Protein AF-G0U5Y2-F1 (afdb_monomer)

Radius of gyration: 20.27 Å; Cα contacts (8 Å, |Δi|>4): 489; chains: 1; bounding box: 59×52×50 Å

Secondary structure (DSSP, 8-state):
-HHHHHHHHHHHHHHHHHHHHHHHHHHHHHHHTTSS--GGGT--SSSS-HHHHHHHHHTS-HHHHTSPEEEEEEHHHH-S-HHHHHHHHHHHHHHHGGG----EEEEEEEEEGGGS-TTS---S-TT-EEEEEEEESS-----SSSSB--TT-EEEEEEE-TT-S--EEEEEE--SS----EEEETTEEEE--SSS-SEEE-TTSSEEEEE-BTTTTB--TTS--TTS-S-S---TT-TT-EEEEEEEEEEEEEE-

Organism: Trypanosoma vivax (strain Y486) (NCBI:txid1055687)

Solvent-accessible surface area (backbone atoms only — not comparable to full-atom values): 14303 Å² total; per-residue (Å²): 112,74,65,58,57,50,51,52,54,49,50,52,50,53,51,49,53,50,55,49,51,52,51,47,51,55,49,51,54,30,37,69,69,66,75,39,80,62,79,67,78,80,71,62,95,53,95,61,46,74,52,42,48,49,62,55,44,71,71,41,61,75,80,55,60,78,27,57,76,43,81,75,42,33,35,87,84,68,47,58,42,39,63,59,50,46,53,46,43,44,48,54,53,60,74,40,59,88,72,77,61,79,55,26,30,35,41,39,31,35,50,48,72,85,76,65,72,99,78,72,82,82,74,92,50,100,61,47,43,44,34,34,37,35,42,32,53,39,56,70,55,74,60,93,60,73,49,42,65,48,71,77,25,32,38,36,33,38,38,29,48,60,86,44,78,69,49,47,75,50,78,27,51,47,64,74,80,50,76,40,42,34,30,38,52,97,52,35,42,34,35,28,22,82,81,32,26,38,37,33,35,50,51,55,57,43,48,36,36,12,5,45,10,49,15,29,69,34,58,34,48,88,54,89,64,93,86,55,68,99,75,74,82,78,64,90,85,72,83,78,67,67,46,72,44,39,42,75,39,44,37,36,30,36,48,85

Nearest PDB structures (foldseek):
  4acj-assembly1_A  TM=9.035E-01  e=4.900E-14  Danio rerio
  7obp-assembly5_E  TM=8.724E-01  e=1.972E-14  Homo sapiens
  7obp-assembly1_A  TM=8.760E-01  e=4.131E-14  Homo sapiens
  6r82-assembly1_A  TM=8.213E-01  e=3.497E-12  Drosophila melanogaster
  6r82-assembly2_B  TM=8.490E-01  e=1.821E-11  Drosophila melanogaster

Structure (mmCIF, N/CA/C/O backbone):
data_AF-G0U5Y2-F1
#
_entry.id   AF-G0U5Y2-F1
#
loop_
_atom_site.group_PDB
_atom_site.id
_atom_site.type_symbol
_atom_site.label_atom_id
_atom_site.label_alt_id
_atom_site.label_comp_id
_atom_site.label_asym_id
_atom_site.label_entity_id
_atom_site.label_seq_id
_atom_site.pdbx_PDB_ins_code
_atom_site.Cartn_x
_atom_site.Cartn_y
_atom_site.Cartn_z
_atom_site.occupancy
_atom_site.B_iso_or_equiv
_atom_site.auth_seq_id
_atom_site.auth_comp_id
_atom_site.auth_asym_id
_atom_site.auth_atom_id
_atom_site.pdbx_PDB_model_num
ATOM 1 N N . ASP A 1 1 ? -37.386 21.995 -24.011 1.00 60.47 1 ASP A N 1
ATOM 2 C CA . ASP A 1 1 ? -36.031 22.578 -23.915 1.00 60.47 1 ASP A CA 1
ATOM 3 C C . ASP A 1 1 ? -35.018 21.850 -23.041 1.00 60.47 1 ASP A C 1
ATOM 5 O O . ASP A 1 1 ? -33.845 21.889 -23.380 1.00 60.47 1 ASP A O 1
ATOM 9 N N . LEU A 1 2 ? -35.406 21.094 -22.003 1.00 58.50 2 LEU A N 1
ATOM 10 C CA . LEU A 1 2 ? -34.444 20.274 -21.236 1.00 58.50 2 LEU A CA 1
ATOM 11 C C . LEU A 1 2 ? -33.733 19.172 -22.051 1.00 58.50 2 LEU A C 1
ATOM 13 O O . LEU A 1 2 ? -32.624 18.774 -21.704 1.00 58.50 2 LEU A O 1
ATOM 17 N N . SER A 1 3 ? -34.349 18.667 -23.124 1.00 65.44 3 SER A N 1
ATOM 18 C CA . SER A 1 3 ? -33.760 17.637 -23.994 1.00 65.44 3 SER A CA 1
ATOM 19 C C . SER A 1 3 ? -32.619 18.171 -24.864 1.00 65.44 3 SER A C 1
ATOM 21 O O . SER A 1 3 ? -31.613 17.485 -25.021 1.00 65.44 3 SER A O 1
ATOM 23 N N . ALA A 1 4 ? -32.752 19.395 -25.382 1.00 69.12 4 ALA A N 1
ATOM 24 C CA . ALA A 1 4 ? -31.738 20.043 -26.212 1.00 69.12 4 ALA A CA 1
ATOM 25 C C . ALA A 1 4 ? -30.479 20.376 -25.396 1.00 69.12 4 ALA A C 1
ATOM 27 O O . ALA A 1 4 ? -29.375 20.036 -25.808 1.00 69.12 4 ALA A O 1
ATOM 28 N N . PHE A 1 5 ? -30.658 20.910 -24.182 1.00 70.44 5 PHE A N 1
ATOM 29 C CA . PHE A 1 5 ? -29.551 21.176 -23.257 1.00 70.44 5 PHE A CA 1
ATOM 30 C C . PHE A 1 5 ? -28.799 19.893 -22.855 1.00 70.44 5 PHE A C 1
ATOM 32 O O . PHE A 1 5 ? -27.572 19.872 -22.799 1.00 70.44 5 PHE A O 1
ATOM 39 N N . ARG A 1 6 ? -29.520 18.781 -22.633 1.00 71.38 6 ARG A N 1
ATOM 40 C CA . ARG A 1 6 ? -28.904 17.469 -22.359 1.00 71.38 6 ARG A CA 1
ATOM 41 C C . ARG A 1 6 ? -28.088 16.941 -23.539 1.00 71.38 6 ARG A C 1
ATOM 43 O O . 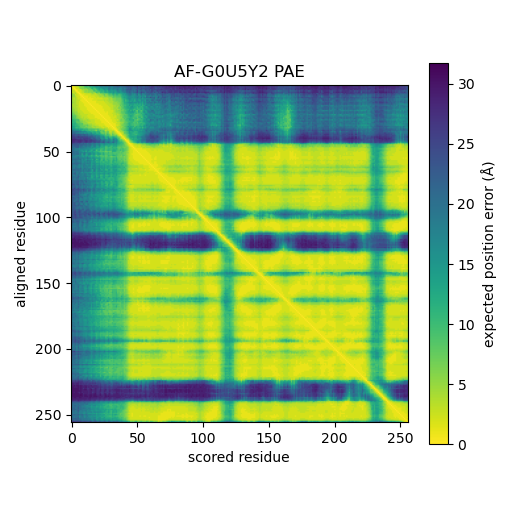ARG A 1 6 ? -27.035 16.356 -23.310 1.00 71.38 6 ARG A O 1
ATOM 50 N N . ALA A 1 7 ? -28.569 17.128 -24.767 1.00 78.94 7 ALA A N 1
ATOM 51 C CA . ALA A 1 7 ? -27.872 16.691 -25.975 1.00 78.94 7 ALA A CA 1
ATOM 52 C C . ALA A 1 7 ? -26.584 17.497 -26.216 1.00 78.94 7 ALA A C 1
ATOM 54 O O . ALA A 1 7 ? -25.552 16.921 -26.552 1.00 78.94 7 ALA A O 1
ATOM 55 N N . GLU A 1 8 ? -26.621 18.807 -25.975 1.00 87.25 8 GLU A N 1
ATOM 56 C CA . GLU A 1 8 ? -25.458 19.687 -26.105 1.00 87.25 8 GLU A CA 1
ATOM 57 C C . GLU A 1 8 ? -24.392 19.402 -25.033 1.00 87.25 8 GLU A C 1
ATOM 59 O O . GLU A 1 8 ? -23.205 19.286 -25.346 1.00 87.25 8 GLU A O 1
ATOM 64 N N . ALA A 1 9 ? -24.809 19.184 -23.780 1.00 83.44 9 ALA A N 1
ATOM 65 C CA . ALA A 1 9 ? -23.914 18.766 -22.700 1.00 83.44 9 ALA A CA 1
ATOM 66 C C . ALA A 1 9 ? -23.254 17.398 -22.979 1.00 83.44 9 ALA A C 1
ATOM 68 O O . ALA A 1 9 ? -22.064 17.212 -22.727 1.00 83.44 9 ALA A O 1
ATOM 69 N N . LEU A 1 10 ? -24.002 16.441 -23.539 1.00 83.94 10 LEU A N 1
ATOM 70 C CA . LEU A 1 10 ? -23.459 15.143 -23.959 1.00 83.94 10 LEU A CA 1
ATOM 71 C C . LEU A 1 10 ? -22.425 15.290 -25.078 1.00 83.94 10 LEU A C 1
ATOM 73 O O . LEU A 1 10 ? -21.337 14.730 -24.972 1.00 83.94 10 LEU A O 1
ATOM 77 N N . TYR A 1 11 ? -22.741 16.067 -26.114 1.0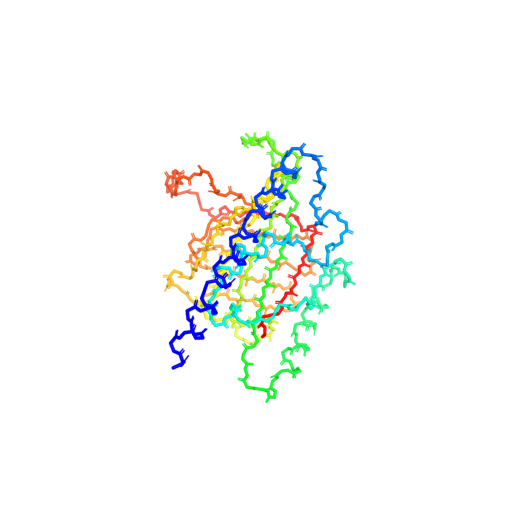0 90.38 11 TYR A N 1
ATOM 78 C CA . TYR A 1 11 ? -21.843 16.289 -27.246 1.00 90.38 11 TYR A CA 1
ATOM 79 C C . TYR A 1 11 ? -20.541 16.980 -26.824 1.00 90.38 11 TYR A C 1
ATOM 81 O O . TYR A 1 11 ? -19.450 16.546 -27.187 1.00 90.38 11 TYR A O 1
ATOM 89 N N . THR A 1 12 ? -20.645 18.032 -26.011 1.00 88.38 12 THR A N 1
ATOM 90 C CA . THR A 1 12 ? -19.476 18.745 -25.477 1.00 88.38 12 THR A CA 1
ATOM 91 C C . THR A 1 12 ? -18.612 17.845 -24.597 1.00 88.38 12 THR A C 1
ATOM 93 O O . THR A 1 12 ? -17.392 17.856 -24.742 1.00 88.38 12 THR A O 1
ATOM 96 N N . THR A 1 13 ? -19.228 17.008 -23.756 1.00 90.00 13 THR A N 1
ATOM 97 C CA . THR A 1 13 ? -18.502 16.022 -22.939 1.00 90.00 13 THR A CA 1
ATOM 98 C C . THR A 1 13 ? -17.784 14.995 -23.813 1.00 90.00 13 THR A C 1
ATOM 100 O O . THR A 1 13 ? -16.601 14.746 -23.609 1.00 90.00 13 THR A O 1
ATOM 103 N N . GLN A 1 14 ? -18.461 14.429 -24.817 1.00 90.81 14 GLN A N 1
ATOM 104 C CA . GLN A 1 14 ? -17.857 13.466 -25.745 1.00 90.81 14 GLN A CA 1
ATOM 105 C C . GLN A 1 14 ? -16.677 14.072 -26.508 1.00 90.81 14 GLN A C 1
ATOM 107 O O . GLN A 1 14 ? -15.622 13.448 -26.600 1.00 90.81 14 GLN A O 1
ATOM 112 N N . LYS A 1 15 ? -16.832 15.306 -26.998 1.00 93.44 15 LYS A N 1
ATOM 113 C CA . LYS A 1 15 ? -15.768 16.025 -27.697 1.00 93.44 15 LYS A CA 1
ATOM 114 C C . LYS A 1 15 ? -14.562 16.273 -26.790 1.00 93.44 15 LYS A C 1
ATOM 116 O O . LYS A 1 15 ? -13.435 16.034 -27.208 1.00 93.44 15 LYS A O 1
ATOM 121 N N . LEU A 1 16 ? -14.795 16.692 -25.545 1.00 89.94 16 LEU A N 1
ATOM 122 C CA . LEU A 1 16 ? -13.726 16.890 -24.568 1.00 89.94 16 LEU A CA 1
ATOM 123 C C . LEU A 1 16 ? -12.993 15.575 -24.265 1.00 89.94 16 LEU A C 1
ATOM 125 O O . LEU A 1 16 ? -11.768 15.552 -24.258 1.00 89.94 16 LEU A O 1
ATOM 129 N N . VAL A 1 17 ? -13.725 14.476 -24.056 1.00 87.62 17 VAL A N 1
ATOM 130 C CA . VAL A 1 17 ? -13.134 13.145 -23.836 1.00 87.62 17 VAL A CA 1
ATOM 131 C C . VAL A 1 17 ? -12.269 12.729 -25.025 1.00 87.62 17 VAL A C 1
ATOM 133 O O . VAL A 1 17 ? -11.163 12.231 -24.826 1.00 87.62 17 VAL A O 1
ATOM 136 N N . GLN A 1 18 ? -12.731 12.973 -26.253 1.00 90.19 18 GLN A N 1
ATOM 137 C CA . GLN A 1 18 ? -11.964 12.662 -27.454 1.00 90.19 18 GLN A CA 1
ATOM 138 C C . GLN A 1 18 ? -10.683 13.504 -27.553 1.00 90.19 18 GLN A C 1
ATOM 140 O O . GLN A 1 18 ? -9.607 12.943 -27.740 1.00 90.19 18 GLN A O 1
ATOM 145 N N . GLU A 1 19 ? -10.775 14.824 -27.366 1.00 92.31 19 GLU A N 1
ATOM 146 C CA . GLU A 1 19 ? -9.610 15.720 -27.390 1.00 92.31 19 GLU A CA 1
ATOM 147 C C . GLU A 1 19 ? -8.586 15.364 -26.301 1.00 92.31 19 GLU A C 1
ATOM 149 O O . GLU A 1 19 ? -7.378 15.413 -26.536 1.00 92.31 19 GLU A O 1
ATOM 154 N N . LEU A 1 20 ? -9.054 14.992 -25.107 1.00 81.81 20 LEU A N 1
ATOM 155 C CA . LEU A 1 20 ? -8.185 14.540 -24.022 1.00 81.81 20 LEU A CA 1
ATOM 156 C C . LEU A 1 20 ? -7.518 13.204 -24.356 1.00 81.81 20 LEU A C 1
ATOM 158 O O . LEU A 1 20 ? -6.320 13.072 -24.128 1.00 81.81 20 LEU A O 1
ATOM 162 N N . SER A 1 21 ? -8.250 12.258 -24.949 1.00 81.88 21 SER A N 1
ATOM 163 C CA . SER A 1 21 ? -7.696 10.964 -25.362 1.00 81.88 21 SER A CA 1
ATOM 164 C C . SER A 1 21 ? -6.658 11.106 -26.483 1.00 81.88 21 SER A C 1
ATOM 166 O O . SER A 1 21 ? -5.631 10.434 -26.460 1.00 81.88 21 SER A O 1
ATOM 168 N N . GLU A 1 22 ? -6.875 12.007 -27.445 1.00 88.56 22 GLU A N 1
ATOM 169 C CA . GLU A 1 22 ? -5.890 12.312 -28.494 1.00 88.56 22 GLU A CA 1
ATOM 170 C C . GLU A 1 22 ? -4.630 12.969 -27.917 1.00 88.56 22 GLU A C 1
ATOM 172 O O . GLU A 1 22 ? -3.514 12.622 -28.306 1.00 88.56 22 GLU A O 1
ATOM 177 N N . ARG A 1 23 ? -4.787 13.886 -26.953 1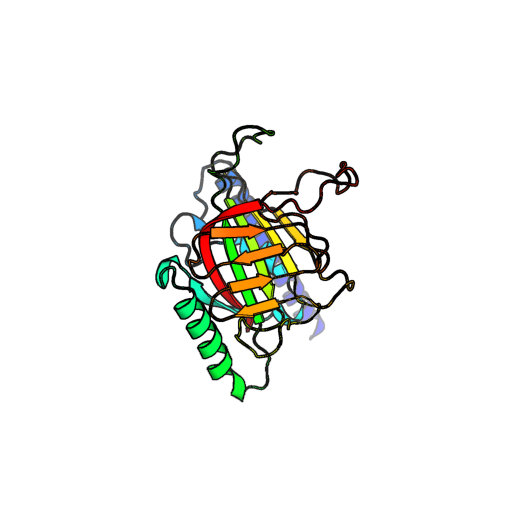.00 80.56 23 ARG A N 1
ATOM 178 C CA . ARG A 1 23 ? -3.649 14.477 -26.236 1.00 80.56 23 ARG A CA 1
ATOM 179 C C . ARG A 1 23 ? -2.879 13.445 -25.423 1.00 80.56 23 ARG A C 1
ATOM 181 O O . ARG A 1 23 ? -1.655 13.515 -25.420 1.00 80.56 23 ARG A O 1
ATOM 188 N N . GLU A 1 24 ? -3.576 12.522 -24.762 1.00 76.44 24 GLU A N 1
ATOM 189 C CA . GLU A 1 24 ? -2.965 11.419 -24.014 1.00 76.44 24 GLU A CA 1
ATOM 190 C C . GLU A 1 24 ? -2.115 10.561 -24.955 1.00 76.44 24 GLU A C 1
ATOM 192 O O . GLU A 1 24 ? -0.915 10.454 -24.733 1.00 76.44 24 GLU A O 1
ATOM 197 N N . LYS A 1 25 ? -2.667 10.102 -26.086 1.00 80.81 25 LYS A N 1
ATOM 198 C CA . LYS A 1 25 ? -1.920 9.314 -27.086 1.00 80.81 25 LYS A CA 1
ATOM 199 C C . LYS A 1 25 ? -0.703 10.039 -27.654 1.00 80.81 25 LYS A C 1
ATOM 201 O O . LYS A 1 25 ? 0.382 9.472 -27.708 1.00 80.81 25 LYS A O 1
ATOM 206 N N . ASN A 1 26 ? -0.860 11.300 -28.062 1.00 81.44 26 ASN A N 1
ATOM 207 C CA . ASN A 1 26 ? 0.260 12.078 -28.602 1.00 81.44 26 ASN A CA 1
ATOM 208 C C . ASN A 1 26 ? 1.361 12.285 -27.555 1.00 81.44 26 ASN A C 1
ATOM 210 O O . ASN A 1 26 ? 2.546 12.310 -27.885 1.00 81.44 26 ASN A O 1
ATOM 214 N N . TRP A 1 27 ? 0.970 12.463 -26.293 1.00 74.50 27 TRP A N 1
ATOM 215 C CA . TRP A 1 27 ? 1.908 12.569 -25.187 1.00 74.50 27 TRP A CA 1
ATOM 216 C C . TRP A 1 27 ? 2.623 11.232 -24.937 1.00 74.50 27 TRP A C 1
ATOM 218 O O . TRP A 1 27 ? 3.848 11.224 -24.824 1.00 74.50 27 TRP A O 1
ATOM 228 N N . GLU A 1 28 ? 1.898 10.110 -24.943 1.00 71.81 28 GLU A N 1
ATOM 229 C CA . GLU A 1 28 ? 2.461 8.759 -24.816 1.00 71.81 28 GLU A CA 1
ATOM 230 C C . GLU A 1 28 ? 3.487 8.473 -25.924 1.00 71.81 28 GLU A C 1
ATOM 232 O O . GLU A 1 28 ? 4.617 8.074 -25.636 1.00 71.81 28 GLU A O 1
ATOM 237 N N . GLU A 1 29 ? 3.142 8.758 -27.184 1.00 78.38 29 GLU A N 1
ATOM 238 C CA . GLU A 1 29 ? 4.050 8.600 -28.326 1.00 78.38 29 GLU A CA 1
ATOM 239 C C . GLU A 1 29 ? 5.297 9.484 -28.201 1.00 78.38 29 GLU A C 1
ATOM 241 O O . GLU A 1 29 ? 6.406 9.040 -28.506 1.00 78.38 29 GLU A O 1
ATOM 246 N N . ALA A 1 30 ? 5.151 10.730 -27.743 1.00 75.25 30 ALA A N 1
ATOM 247 C CA . ALA A 1 30 ? 6.287 11.625 -27.541 1.00 75.25 30 ALA A CA 1
ATOM 248 C C . ALA A 1 30 ? 7.236 11.117 -26.442 1.00 75.25 30 ALA A C 1
ATOM 250 O O . ALA A 1 30 ? 8.453 11.248 -26.586 1.00 75.25 30 ALA A O 1
ATOM 251 N N . VAL A 1 31 ? 6.703 10.513 -25.376 1.00 68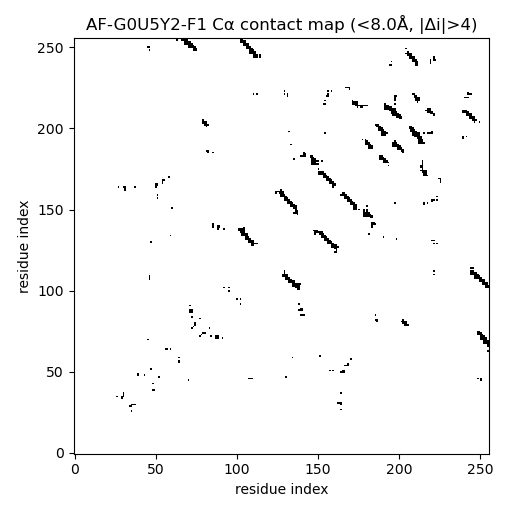.56 31 VAL A N 1
ATOM 252 C CA . VAL A 1 31 ? 7.517 9.923 -24.305 1.00 68.56 31 VAL A CA 1
ATOM 253 C C . VAL A 1 31 ? 8.216 8.646 -24.766 1.00 68.56 31 VAL A C 1
ATOM 255 O O . VAL A 1 31 ? 9.422 8.517 -24.565 1.00 68.56 31 VAL A O 1
ATOM 258 N N . ILE A 1 32 ? 7.504 7.739 -25.444 1.00 69.31 32 ILE A N 1
ATOM 259 C CA . ILE A 1 32 ? 8.080 6.498 -25.995 1.00 69.31 32 ILE A CA 1
ATOM 260 C C . ILE A 1 32 ? 9.215 6.808 -26.980 1.00 69.31 32 ILE A C 1
ATOM 262 O O . ILE A 1 32 ? 10.257 6.157 -26.960 1.00 69.31 32 ILE A O 1
ATOM 266 N N . ASN A 1 33 ? 9.047 7.837 -27.812 1.00 75.62 33 ASN A N 1
ATOM 267 C CA . ASN A 1 33 ? 10.065 8.262 -28.773 1.00 75.62 33 ASN A CA 1
ATOM 268 C C . ASN A 1 33 ? 11.199 9.099 -28.146 1.00 75.62 33 ASN A C 1
ATOM 270 O O . ASN A 1 33 ? 12.067 9.587 -28.870 1.00 75.62 33 ASN A O 1
ATOM 274 N N . GLY A 1 34 ? 11.193 9.309 -26.823 1.00 68.06 34 GLY A N 1
ATOM 275 C CA . GLY A 1 34 ? 12.202 10.101 -26.111 1.00 68.06 34 GLY A CA 1
ATOM 276 C C . GLY A 1 34 ? 12.188 11.598 -26.447 1.00 68.06 34 GLY A C 1
ATOM 277 O O . GLY A 1 34 ? 13.137 12.309 -26.121 1.00 68.06 34 GLY A O 1
ATOM 278 N N . LEU A 1 35 ? 11.129 12.088 -27.101 1.00 72.31 35 LEU A N 1
ATOM 279 C CA . LEU A 1 35 ? 10.943 13.495 -27.476 1.00 72.31 35 LEU A CA 1
ATOM 280 C C . LEU A 1 35 ? 10.442 14.348 -26.302 1.00 72.31 35 LEU A C 1
ATOM 282 O O . LEU A 1 35 ? 10.564 15.573 -26.332 1.00 72.31 35 LEU A O 1
ATOM 286 N N . LEU A 1 36 ? 9.885 13.707 -25.273 1.00 64.50 36 LEU A N 1
ATOM 287 C CA . LEU A 1 36 ? 9.428 14.342 -24.045 1.00 64.50 36 LEU A CA 1
ATOM 288 C C . LEU A 1 36 ? 9.819 13.471 -22.845 1.00 64.50 36 LEU A C 1
ATOM 290 O O . LEU A 1 36 ? 9.588 12.265 -22.851 1.00 64.50 36 LEU A O 1
ATOM 294 N N . MET A 1 37 ? 10.393 14.067 -21.800 1.00 59.47 37 MET A N 1
ATOM 295 C CA . MET A 1 37 ? 10.549 13.361 -20.526 1.00 59.47 37 MET A CA 1
ATOM 296 C C . MET A 1 37 ? 9.178 13.236 -19.851 1.00 59.47 37 MET A C 1
ATOM 298 O O . MET A 1 37 ? 8.428 14.219 -19.841 1.00 59.47 37 MET A O 1
ATOM 302 N N . PRO A 1 38 ? 8.825 12.071 -19.275 1.00 57.06 38 PRO A N 1
ATOM 303 C CA . PRO A 1 38 ? 7.612 11.976 -18.483 1.00 57.06 38 PRO A CA 1
ATOM 304 C C . PRO A 1 38 ? 7.679 13.010 -17.342 1.00 57.06 38 PRO A C 1
ATOM 306 O O . PRO A 1 38 ? 8.730 13.134 -16.707 1.00 57.06 38 PRO A O 1
ATOM 309 N N . PRO A 1 39 ? 6.593 13.756 -17.053 1.00 50.53 39 PRO A N 1
ATOM 310 C CA . PRO A 1 39 ? 6.584 14.816 -16.041 1.00 50.53 39 PRO A CA 1
ATOM 311 C C . PRO A 1 39 ? 6.945 14.285 -14.643 1.00 50.53 39 PRO A C 1
ATOM 313 O O . PRO A 1 39 ? 7.417 15.025 -13.783 1.00 50.53 39 PRO A O 1
ATOM 316 N N . ASP A 1 40 ? 6.815 12.976 -14.450 1.00 51.59 40 ASP A N 1
ATOM 317 C CA . ASP A 1 40 ? 7.134 12.248 -13.227 1.00 51.59 40 ASP A CA 1
ATOM 318 C C . ASP A 1 40 ? 8.652 12.141 -12.959 1.00 51.59 40 ASP A C 1
ATOM 320 O O . ASP A 1 40 ? 9.056 11.680 -11.887 1.00 51.59 40 ASP A O 1
ATOM 324 N N . CYS A 1 41 ? 9.501 12.571 -13.904 1.00 46.03 41 CYS A N 1
ATOM 325 C CA . CYS A 1 41 ? 10.957 12.537 -13.760 1.00 46.03 41 CYS A CA 1
ATOM 326 C C . CYS A 1 41 ? 11.509 13.632 -12.824 1.00 46.03 41 CYS A C 1
ATOM 328 O O . CYS A 1 41 ? 12.601 13.451 -12.288 1.00 46.03 41 CYS A O 1
ATOM 330 N N . GLU A 1 42 ? 10.786 14.735 -12.575 1.00 43.97 42 GLU A N 1
ATOM 331 C CA . GLU A 1 42 ? 11.365 15.895 -11.862 1.00 43.97 42 GLU A CA 1
ATOM 332 C C . GLU A 1 42 ? 10.638 16.356 -10.587 1.00 43.97 42 GLU A C 1
ATOM 334 O O . GLU A 1 42 ? 11.155 17.217 -9.879 1.00 43.97 42 GLU A O 1
ATOM 339 N N . SER A 1 43 ? 9.474 15.812 -10.212 1.00 51.81 43 SER A N 1
ATOM 340 C CA . SER A 1 43 ? 8.791 16.285 -8.987 1.00 51.81 43 SER A CA 1
ATOM 341 C C . SER A 1 43 ? 7.779 15.292 -8.407 1.00 51.81 43 SER A C 1
ATOM 343 O O . SER A 1 43 ? 6.579 15.547 -8.353 1.00 51.81 43 SER A O 1
ATOM 345 N N . SER A 1 44 ? 8.239 14.132 -7.936 1.00 58.84 44 SER A N 1
ATOM 346 C CA . SER A 1 44 ? 7.340 13.105 -7.398 1.00 58.84 44 SER A CA 1
ATOM 347 C C . SER A 1 44 ? 7.306 13.110 -5.866 1.00 58.84 44 SER A C 1
ATOM 349 O O . SER A 1 44 ? 8.185 12.600 -5.175 1.00 58.84 44 SER A O 1
ATOM 351 N N . VAL A 1 45 ? 6.240 13.701 -5.319 1.00 74.12 45 VAL A N 1
ATOM 352 C CA . VAL A 1 45 ? 5.895 13.615 -3.888 1.00 74.12 45 VAL A CA 1
ATOM 353 C C . VAL A 1 45 ? 5.637 12.159 -3.459 1.00 74.12 45 VAL A C 1
ATOM 355 O O . VAL A 1 45 ? 5.759 11.864 -2.277 1.00 74.12 45 VAL A O 1
ATOM 358 N N . SER A 1 46 ? 5.305 11.261 -4.398 1.00 85.88 46 SER A N 1
ATOM 359 C CA . SER A 1 46 ? 5.019 9.841 -4.154 1.00 85.88 46 SER A CA 1
ATOM 360 C C . SER A 1 46 ? 5.905 8.910 -4.993 1.00 85.88 46 SER A C 1
ATOM 362 O O . SER A 1 46 ? 6.389 9.305 -6.052 1.00 85.88 46 SER A O 1
ATOM 364 N N . ILE A 1 47 ? 6.101 7.665 -4.545 1.00 90.00 47 ILE A N 1
ATOM 365 C CA . ILE A 1 47 ? 6.894 6.648 -5.263 1.00 90.00 47 ILE A CA 1
ATOM 366 C C . ILE A 1 47 ? 6.216 6.106 -6.526 1.00 90.00 47 ILE A C 1
ATOM 368 O O . ILE A 1 47 ? 6.906 5.615 -7.419 1.00 90.00 47 ILE A O 1
ATOM 372 N N . ILE A 1 48 ? 4.885 6.174 -6.611 1.00 89.50 48 ILE A N 1
ATOM 373 C CA . ILE A 1 48 ? 4.138 5.732 -7.794 1.00 89.50 48 ILE A CA 1
ATOM 374 C C . ILE A 1 48 ? 3.993 6.879 -8.799 1.00 89.50 48 ILE A C 1
ATOM 376 O O . ILE A 1 48 ? 3.729 8.022 -8.424 1.00 89.50 48 ILE A O 1
ATOM 380 N N . SER A 1 49 ? 4.143 6.557 -10.085 1.00 86.62 49 SER A N 1
ATOM 381 C CA . SER A 1 49 ? 3.880 7.476 -11.198 1.00 86.62 49 SER A CA 1
ATOM 382 C C . SER A 1 49 ? 2.397 7.850 -11.273 1.00 86.62 49 SER A C 1
ATOM 384 O O . SER A 1 49 ? 1.543 7.184 -10.674 1.00 86.62 49 SER A O 1
ATOM 386 N N . PHE A 1 50 ? 2.059 8.882 -12.048 1.00 85.06 50 PHE A N 1
ATOM 387 C CA . PHE A 1 50 ? 0.655 9.227 -12.298 1.00 85.06 50 PHE A CA 1
ATOM 388 C C . PHE A 1 50 ? -0.112 8.040 -12.905 1.00 85.06 50 PHE A C 1
ATOM 390 O O . PHE A 1 50 ? -1.209 7.703 -12.454 1.00 85.06 50 PHE A O 1
ATOM 397 N N . MET A 1 51 ? 0.509 7.344 -13.860 1.00 86.75 51 MET A N 1
ATOM 398 C CA . MET A 1 51 ? -0.039 6.123 -14.453 1.00 86.75 51 MET A CA 1
ATOM 399 C C . MET A 1 51 ? -0.154 4.985 -13.433 1.00 86.75 51 MET A C 1
ATOM 401 O O . MET A 1 51 ? -1.167 4.290 -13.408 1.00 86.75 51 MET A O 1
ATOM 405 N N . GLY A 1 52 ? 0.839 4.829 -12.550 1.00 91.25 52 GLY A N 1
ATOM 406 C CA . GLY A 1 52 ? 0.838 3.820 -11.484 1.00 91.25 52 GLY A CA 1
ATOM 407 C C . GLY A 1 52 ? -0.298 4.035 -10.497 1.00 91.25 52 GLY A C 1
ATOM 408 O O . GLY A 1 52 ? -0.996 3.099 -10.110 1.00 91.25 52 GLY A O 1
ATOM 409 N N . ARG A 1 53 ? -0.541 5.300 -10.155 1.00 92.56 53 ARG A N 1
ATOM 410 C CA . ARG A 1 53 ? -1.692 5.705 -9.360 1.00 92.56 53 ARG A CA 1
ATOM 411 C C . ARG A 1 53 ? -3.006 5.400 -10.067 1.00 92.56 53 ARG A C 1
ATOM 413 O O . ARG A 1 53 ? -3.914 4.929 -9.396 1.00 92.56 53 ARG A O 1
ATOM 420 N N . ARG A 1 54 ? -3.119 5.669 -11.372 1.00 91.12 54 ARG A N 1
ATOM 421 C CA . ARG A 1 54 ? -4.346 5.396 -12.137 1.00 91.12 54 ARG A CA 1
ATOM 422 C C . ARG A 1 54 ? -4.701 3.911 -12.109 1.00 91.12 54 ARG A C 1
ATOM 424 O O . ARG A 1 54 ? -5.799 3.581 -11.681 1.00 91.12 54 ARG A O 1
ATOM 431 N N . VAL A 1 55 ? -3.767 3.030 -12.474 1.00 94.56 55 VAL A N 1
ATOM 432 C CA . VAL A 1 55 ? -4.048 1.583 -12.504 1.00 94.56 55 VAL A CA 1
ATOM 433 C C . VAL A 1 55 ? -4.343 1.026 -11.109 1.00 94.56 55 VAL A C 1
ATOM 435 O O . VAL A 1 55 ? -5.230 0.201 -10.957 1.00 94.56 55 VAL A O 1
ATOM 438 N N . LEU A 1 56 ? -3.673 1.520 -10.059 1.00 95.88 56 LEU A N 1
ATOM 439 C CA . LEU A 1 56 ? -3.991 1.117 -8.685 1.00 95.88 56 LEU A CA 1
ATOM 440 C C . LEU A 1 56 ? -5.350 1.660 -8.216 1.00 95.88 56 LEU A C 1
ATOM 442 O O . LEU A 1 56 ? -6.039 1.013 -7.433 1.00 95.88 56 LEU A O 1
ATOM 446 N N . HIS A 1 57 ? -5.725 2.862 -8.655 1.00 94.94 57 HIS A N 1
ATOM 447 C CA . HIS A 1 57 ? -6.998 3.488 -8.307 1.00 94.94 57 HIS A CA 1
ATOM 448 C C . HIS A 1 57 ? -8.189 2.708 -8.866 1.00 94.94 57 HIS A C 1
ATOM 450 O O . HIS A 1 57 ? -9.156 2.510 -8.132 1.00 94.94 57 HIS A O 1
ATOM 456 N N . GLU A 1 58 ? -8.086 2.198 -10.092 1.00 94.88 58 GLU A N 1
ATOM 457 C CA . GLU A 1 58 ? -9.123 1.372 -10.730 1.00 94.88 58 GLU A CA 1
ATOM 458 C C . GLU A 1 58 ? -9.412 0.071 -9.954 1.00 94.88 58 GLU A C 1
ATOM 460 O O . GLU A 1 58 ? -10.554 -0.387 -9.925 1.00 94.88 58 GLU A O 1
ATOM 465 N N . GLU A 1 59 ? -8.413 -0.456 -9.241 1.00 96.50 59 GLU A N 1
ATOM 466 C CA . GLU A 1 59 ? -8.501 -1.678 -8.425 1.00 96.50 59 GLU A CA 1
ATOM 467 C C . GLU A 1 59 ? -9.047 -1.436 -7.005 1.00 96.50 59 GLU A C 1
ATOM 469 O O . GLU A 1 59 ? -9.376 -2.374 -6.270 1.00 96.50 59 GLU A O 1
ATOM 474 N N . LEU A 1 60 ? -9.159 -0.174 -6.572 1.00 95.69 60 LEU A N 1
ATOM 475 C CA . LEU A 1 60 ? -9.736 0.130 -5.264 1.00 95.69 60 LEU A CA 1
ATOM 476 C C . LEU A 1 60 ? -11.233 -0.215 -5.234 1.00 95.69 60 LEU A C 1
ATOM 478 O O . LEU A 1 60 ? -11.932 -0.028 -6.232 1.00 95.69 60 LEU A O 1
ATOM 482 N N . PRO A 1 61 ? -11.789 -0.595 -4.064 1.00 93.38 61 PRO A N 1
ATOM 483 C CA . PRO A 1 61 ? -13.232 -0.664 -3.886 1.00 93.38 61 PRO A CA 1
ATOM 484 C C . PRO A 1 61 ? -13.903 0.628 -4.359 1.00 93.38 61 PRO A C 1
ATOM 486 O O . PRO A 1 61 ? -13.435 1.716 -4.035 1.00 93.38 61 PRO A O 1
ATOM 489 N N . VAL A 1 62 ? -15.039 0.517 -5.053 1.00 89.62 62 VAL A N 1
ATOM 490 C CA . VAL A 1 62 ? -15.737 1.654 -5.691 1.00 89.62 62 VAL A CA 1
ATOM 491 C C . VAL A 1 62 ? -15.915 2.852 -4.751 1.00 89.62 62 VAL A C 1
ATOM 493 O O . VAL A 1 62 ? -15.723 3.994 -5.148 1.00 89.62 62 VAL A O 1
ATOM 496 N N . LEU A 1 63 ? -16.227 2.616 -3.473 1.00 88.62 63 LEU A N 1
ATOM 497 C CA . LEU A 1 6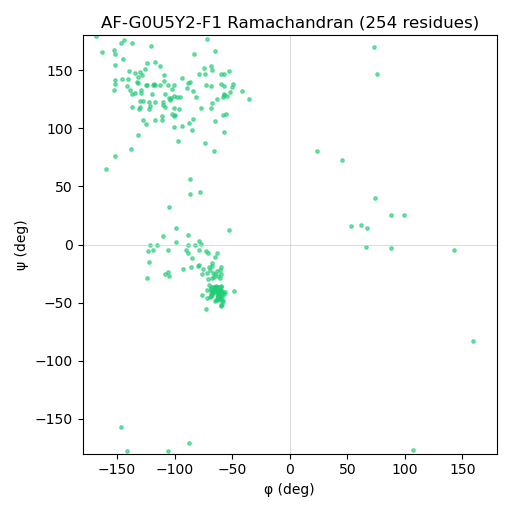3 ? -16.396 3.694 -2.492 1.00 88.62 63 LEU A CA 1
ATOM 498 C C . LEU A 1 63 ? -15.104 4.469 -2.195 1.00 88.62 63 LEU A C 1
ATOM 500 O O . LEU A 1 63 ? -15.177 5.629 -1.813 1.00 88.62 63 LEU A O 1
ATOM 504 N N . TRP A 1 64 ? -13.941 3.837 -2.342 1.00 92.12 64 TRP A N 1
ATOM 505 C CA . TRP A 1 64 ? -12.628 4.436 -2.090 1.00 92.12 64 TRP A CA 1
ATOM 506 C C . TRP A 1 64 ? -12.112 5.195 -3.318 1.00 92.12 64 TRP A C 1
ATOM 508 O O . TRP A 1 64 ? -11.261 6.068 -3.186 1.00 92.12 64 TRP A O 1
ATOM 518 N N . GLN A 1 65 ? -12.642 4.909 -4.511 1.00 93.00 65 GLN A N 1
ATOM 519 C CA . GLN A 1 65 ? -12.262 5.605 -5.743 1.00 93.00 65 GLN A CA 1
ATOM 520 C C . GLN A 1 65 ? -12.679 7.085 -5.737 1.00 93.00 65 GLN A C 1
ATOM 522 O O . GLN A 1 65 ? -12.051 7.914 -6.391 1.00 93.00 65 GLN A O 1
ATOM 527 N N . PHE A 1 66 ? -13.702 7.445 -4.962 1.00 88.94 66 PHE A N 1
ATOM 528 C CA . PHE A 1 66 ? -14.174 8.830 -4.838 1.00 88.94 66 PHE A CA 1
ATOM 529 C C . PHE A 1 66 ? -13.466 9.630 -3.737 1.00 88.94 66 PHE A C 1
ATOM 531 O O . PHE A 1 66 ? -13.777 10.804 -3.535 1.00 88.94 66 PHE A O 1
ATOM 538 N N . SER A 1 67 ? -12.529 9.003 -3.033 1.00 88.75 67 SER A N 1
ATOM 539 C CA . SER A 1 67 ? -11.824 9.583 -1.898 1.00 88.75 67 SER A CA 1
ATOM 540 C C . SER A 1 67 ? -10.456 10.131 -2.327 1.00 88.75 67 SER A C 1
ATOM 542 O O . SER A 1 67 ? -9.682 9.396 -2.953 1.00 88.75 67 SER A O 1
ATOM 544 N N . PRO A 1 68 ? -10.101 11.401 -2.041 1.00 91.12 68 PRO A N 1
ATOM 545 C CA . PRO A 1 68 ? -8.734 11.880 -2.191 1.00 91.12 68 PRO A CA 1
ATOM 546 C C . PRO A 1 68 ? -7.697 11.022 -1.461 1.00 91.12 68 PRO A C 1
ATOM 548 O O . PRO A 1 68 ? -7.929 10.426 -0.411 1.00 91.12 68 PRO A O 1
ATOM 551 N N . TRP A 1 69 ? -6.500 11.001 -2.047 1.00 93.69 69 TRP A N 1
ATOM 552 C CA . TRP A 1 69 ? -5.331 10.335 -1.489 1.00 93.69 69 TRP A CA 1
ATOM 553 C C . TRP A 1 69 ? -4.438 11.374 -0.824 1.00 93.69 69 TRP A C 1
ATOM 555 O O . TRP A 1 69 ? -4.053 12.361 -1.457 1.00 93.69 69 TRP A O 1
ATOM 565 N N . LYS A 1 70 ? -4.078 11.135 0.435 1.00 93.44 70 LYS A N 1
ATOM 566 C CA . LYS A 1 70 ? -3.211 12.005 1.230 1.00 93.44 70 LYS A CA 1
ATOM 567 C C . LYS A 1 70 ? -1.997 11.222 1.714 1.00 93.44 70 LYS A C 1
ATOM 569 O O . LYS A 1 70 ? -2.137 10.292 2.502 1.00 93.44 70 LYS A O 1
ATOM 574 N N . LEU A 1 71 ? -0.803 11.610 1.275 1.00 95.38 71 LEU A N 1
ATOM 575 C CA . LEU A 1 71 ? 0.443 11.057 1.804 1.00 95.38 71 LEU A CA 1
ATOM 576 C C . LEU A 1 71 ? 0.624 11.518 3.257 1.00 95.38 71 LEU A C 1
ATOM 578 O O . LEU A 1 71 ? 0.736 12.717 3.509 1.00 95.38 71 LEU A O 1
ATOM 582 N N . ILE A 1 72 ? 0.649 10.578 4.203 1.00 96.12 72 ILE A N 1
ATOM 583 C CA . ILE A 1 72 ? 0.857 10.887 5.626 1.00 96.12 72 ILE A CA 1
ATOM 584 C C . ILE A 1 72 ? 2.258 10.525 6.104 1.00 96.12 72 ILE A C 1
ATOM 586 O O . ILE A 1 72 ? 2.761 11.144 7.033 1.00 96.12 72 ILE A O 1
ATOM 590 N N . TYR A 1 73 ? 2.899 9.542 5.476 1.00 97.19 73 TYR A N 1
ATOM 591 C CA . TYR A 1 73 ? 4.240 9.113 5.838 1.00 97.19 73 TYR A CA 1
ATOM 592 C C . TYR A 1 73 ? 5.010 8.686 4.595 1.00 97.19 73 TYR A C 1
ATOM 594 O O . TYR A 1 73 ? 4.460 8.062 3.697 1.00 97.19 73 TYR A O 1
ATOM 602 N N . SER A 1 74 ? 6.294 9.012 4.568 1.00 96.25 74 SER A N 1
ATOM 603 C CA . SER A 1 74 ? 7.247 8.579 3.550 1.00 96.25 74 SER A CA 1
ATOM 604 C C . SER A 1 74 ? 8.628 8.562 4.175 1.00 96.25 74 SER A C 1
ATOM 606 O O . SER A 1 74 ? 9.004 9.545 4.825 1.00 96.25 74 SER A O 1
ATOM 608 N N . THR A 1 75 ? 9.396 7.496 3.973 1.00 95.69 75 THR A N 1
ATOM 609 C CA . THR A 1 75 ? 10.769 7.415 4.493 1.00 95.69 75 THR A CA 1
ATOM 610 C C . THR A 1 75 ? 11.686 8.482 3.888 1.00 95.69 75 THR A C 1
ATOM 612 O O . THR A 1 75 ? 12.636 8.890 4.554 1.00 95.69 75 THR A O 1
ATOM 615 N N . ARG A 1 76 ? 11.352 9.024 2.702 1.00 92.62 76 ARG A N 1
ATOM 616 C CA . ARG A 1 76 ? 12.065 10.147 2.059 1.00 92.62 76 ARG A CA 1
ATOM 617 C C . ARG A 1 76 ? 11.980 11.450 2.856 1.00 92.62 76 ARG A C 1
ATOM 619 O O . ARG A 1 76 ? 12.941 12.209 2.883 1.00 92.62 76 ARG A O 1
ATOM 626 N N . PHE A 1 77 ? 10.845 11.704 3.511 1.00 92.50 77 PHE A N 1
ATOM 627 C CA . PHE A 1 77 ? 10.586 12.969 4.215 1.00 92.50 77 PHE A CA 1
ATOM 628 C C . PHE A 1 77 ? 10.601 12.834 5.743 1.00 92.50 77 PHE A C 1
ATOM 630 O O . PHE A 1 77 ? 10.870 13.803 6.446 1.00 92.50 77 PHE A O 1
ATOM 637 N N . HIS A 1 78 ? 10.316 11.640 6.265 1.00 94.31 78 HIS A N 1
ATOM 638 C CA . HIS A 1 78 ? 10.100 11.399 7.697 1.00 94.31 78 HIS A CA 1
ATOM 639 C C . HIS A 1 78 ? 11.162 10.484 8.332 1.00 94.31 78 HIS A C 1
ATOM 641 O O . HIS A 1 78 ? 11.084 10.200 9.532 1.00 94.31 78 HIS A O 1
ATOM 647 N N . GLY A 1 79 ? 12.134 10.011 7.542 1.00 92.38 79 GLY A N 1
ATOM 648 C CA . GLY A 1 79 ? 13.162 9.051 7.953 1.00 92.38 79 GLY A CA 1
ATOM 649 C C . GLY A 1 79 ? 12.634 7.621 8.116 1.00 92.38 79 GLY A C 1
ATOM 650 O O . GLY A 1 79 ? 11.429 7.387 8.112 1.00 92.38 79 GLY A O 1
ATOM 651 N N . SER A 1 80 ? 13.531 6.650 8.293 1.00 90.25 80 SER A N 1
ATOM 652 C CA . SER A 1 80 ? 13.249 5.203 8.368 1.00 90.25 80 SER A CA 1
ATOM 653 C C . SER A 1 80 ? 12.891 4.701 9.778 1.00 90.25 80 SER A C 1
ATOM 655 O O . SER A 1 80 ? 13.369 3.672 10.241 1.00 90.25 80 SER A O 1
ATOM 657 N N . SER A 1 81 ? 12.051 5.439 10.507 1.00 93.62 81 SER A N 1
ATOM 658 C CA . SER A 1 81 ? 11.638 5.060 11.865 1.00 93.62 81 SER A CA 1
ATOM 659 C C . SER A 1 81 ? 10.254 4.405 11.884 1.00 93.62 81 SER A C 1
ATOM 661 O O . SER A 1 81 ? 9.237 5.082 11.716 1.00 93.62 81 SER A O 1
ATOM 663 N N . TYR A 1 82 ? 10.206 3.101 12.181 1.00 96.25 82 TYR A N 1
ATOM 664 C CA . TYR A 1 82 ? 8.951 2.353 12.343 1.00 96.25 82 TYR A CA 1
ATOM 665 C C . TYR A 1 82 ? 8.024 2.973 13.396 1.00 96.25 82 TYR A C 1
ATOM 667 O O . TYR A 1 82 ? 6.820 3.102 13.180 1.00 96.25 82 TYR A O 1
ATOM 675 N N . SER A 1 83 ? 8.577 3.430 14.523 1.00 95.69 83 SER A N 1
ATOM 676 C CA . SER A 1 83 ? 7.787 4.089 15.566 1.00 95.69 83 SER A CA 1
ATOM 677 C C . SER A 1 83 ? 7.212 5.430 15.102 1.00 95.69 83 SER A C 1
ATOM 679 O O . SER A 1 83 ? 6.070 5.740 15.440 1.00 95.69 83 SER A O 1
ATOM 681 N N . ASN A 1 84 ? 7.944 6.199 14.287 1.00 95.44 84 ASN A N 1
ATOM 682 C CA . ASN A 1 84 ? 7.437 7.441 13.696 1.00 95.44 84 ASN A CA 1
ATOM 683 C C . ASN A 1 84 ? 6.307 7.174 12.685 1.00 95.44 84 ASN A C 1
ATOM 685 O O . ASN A 1 84 ? 5.296 7.884 12.684 1.00 95.44 84 ASN A O 1
ATOM 689 N N . MET A 1 85 ? 6.440 6.120 11.870 1.00 97.31 85 MET A N 1
ATOM 690 C CA . MET A 1 85 ? 5.379 5.665 10.965 1.00 97.31 85 MET A CA 1
ATOM 691 C C . MET A 1 85 ? 4.109 5.318 11.750 1.00 97.31 85 MET A C 1
ATOM 693 O O . MET A 1 85 ? 3.038 5.854 11.454 1.00 97.31 85 MET A O 1
ATOM 697 N N . LEU A 1 86 ? 4.230 4.484 12.790 1.00 97.00 86 LEU A N 1
ATOM 698 C CA . LEU A 1 86 ? 3.100 4.106 13.641 1.00 97.00 86 LEU A CA 1
ATOM 699 C C . LEU A 1 86 ? 2.462 5.315 14.329 1.00 97.00 86 LEU A C 1
ATOM 701 O O . LEU A 1 86 ? 1.241 5.462 14.302 1.00 97.00 86 LEU A O 1
ATOM 705 N N . ALA A 1 87 ? 3.271 6.208 14.907 1.00 96.12 87 ALA A N 1
ATOM 706 C CA . ALA A 1 87 ? 2.775 7.416 15.560 1.00 96.12 87 ALA A CA 1
ATOM 707 C C . ALA A 1 87 ? 2.022 8.326 14.579 1.00 96.12 87 ALA A C 1
ATOM 709 O O . ALA A 1 87 ? 1.020 8.947 14.935 1.00 96.12 87 ALA A O 1
ATOM 710 N N . THR A 1 88 ? 2.476 8.401 13.330 1.00 96.19 88 THR A N 1
ATOM 711 C CA . THR A 1 88 ? 1.810 9.172 12.277 1.00 96.19 88 THR A CA 1
ATOM 712 C C . THR A 1 88 ? 0.483 8.541 11.862 1.00 96.19 88 THR A C 1
ATOM 714 O O . THR A 1 88 ? -0.528 9.242 11.842 1.00 96.19 88 THR A O 1
ATOM 717 N N . CYS A 1 89 ? 0.443 7.220 11.667 1.00 95.81 89 CYS A N 1
ATOM 718 C CA . CYS A 1 89 ? -0.801 6.494 11.403 1.00 95.81 89 CYS A CA 1
ATOM 719 C C . CYS A 1 89 ? -1.816 6.682 12.544 1.00 95.81 89 CYS A C 1
ATOM 721 O O . CYS A 1 89 ? -2.980 7.001 12.308 1.00 95.81 89 CYS A O 1
ATOM 723 N N . GLN A 1 90 ? -1.371 6.563 13.797 1.00 94.06 90 GLN A N 1
ATOM 724 C CA . GLN A 1 90 ? -2.238 6.686 14.969 1.00 94.06 90 GLN A CA 1
ATOM 725 C C . GLN A 1 90 ? -2.774 8.111 15.175 1.00 94.06 90 GLN A C 1
ATOM 727 O O . GLN A 1 90 ? -3.927 8.280 15.588 1.00 94.06 90 GLN A O 1
ATOM 732 N N . ARG A 1 91 ? -1.966 9.140 14.883 1.00 93.00 91 ARG A N 1
ATOM 733 C CA . ARG A 1 91 ? -2.415 10.541 14.913 1.00 93.00 91 ARG A CA 1
ATOM 734 C C . ARG A 1 91 ? -3.514 10.795 13.891 1.00 93.00 91 ARG A C 1
ATOM 736 O O . ARG A 1 91 ? -4.521 11.399 14.256 1.00 93.00 91 ARG A O 1
ATOM 743 N N . GLU A 1 92 ? -3.362 10.283 12.670 1.00 92.62 92 GLU A N 1
ATOM 744 C CA . GLU A 1 92 ? -4.385 10.441 11.632 1.00 92.62 92 GLU A CA 1
ATOM 745 C C . GLU A 1 92 ? -5.711 9.794 12.058 1.00 92.62 92 GLU A C 1
ATOM 747 O O . GLU A 1 92 ? -6.758 10.440 12.045 1.00 92.62 92 GLU A O 1
ATOM 752 N N . VAL A 1 93 ? -5.658 8.555 12.562 1.00 90.94 93 VAL A N 1
ATOM 753 C CA . VAL A 1 93 ? -6.845 7.847 13.075 1.00 90.94 93 VAL A CA 1
ATOM 754 C C . VAL A 1 93 ? -7.509 8.616 14.220 1.00 90.94 93 VAL A C 1
ATOM 756 O O . VAL A 1 93 ? -8.734 8.713 14.288 1.00 90.94 93 VAL A O 1
ATOM 759 N N . SER A 1 94 ? -6.712 9.186 15.126 1.00 88.75 94 SER A N 1
ATOM 760 C CA . SER A 1 94 ? -7.225 9.937 16.279 1.00 88.75 94 SER A CA 1
ATOM 761 C C . SER A 1 94 ? -7.905 11.241 15.861 1.00 88.75 94 SER A C 1
ATOM 763 O O . SER A 1 94 ? -8.948 11.581 16.417 1.00 88.75 94 SER A O 1
ATOM 765 N N . SER A 1 95 ? -7.362 11.934 14.855 1.00 86.19 95 SER A N 1
ATOM 766 C CA . SER A 1 95 ? -7.938 13.173 14.316 1.00 86.19 95 SER A CA 1
ATOM 767 C C . SER A 1 95 ? -9.305 12.961 13.663 1.00 86.19 95 SER A C 1
ATOM 769 O O . SER A 1 95 ? -10.092 13.900 13.587 1.00 86.19 95 SER A O 1
ATOM 771 N N . LYS A 1 96 ? -9.582 11.743 13.189 1.00 79.75 96 LYS A N 1
ATOM 772 C CA . LYS A 1 96 ? -10.784 11.400 12.415 1.00 79.75 96 LYS A CA 1
ATOM 773 C C . LYS A 1 96 ? -11.817 10.599 13.195 1.00 79.75 96 LYS A C 1
ATOM 775 O O . LYS A 1 96 ? -12.924 10.368 12.715 1.00 79.75 96 LYS A O 1
ATOM 780 N N . ARG A 1 97 ? -11.501 10.211 14.433 1.00 70.94 97 ARG A N 1
ATOM 781 C CA . ARG A 1 97 ? -12.390 9.410 15.286 1.00 70.94 97 ARG A CA 1
ATOM 782 C C . ARG A 1 97 ? -13.736 10.095 15.564 1.00 70.94 97 ARG A C 1
ATOM 784 O O . ARG A 1 97 ? -14.721 9.403 15.806 1.00 70.94 97 ARG A O 1
ATOM 791 N N . SER A 1 98 ? -13.787 11.425 15.505 1.00 65.12 98 SER A N 1
ATOM 792 C CA . SER A 1 98 ? -15.012 12.221 15.657 1.00 65.12 98 SER A CA 1
ATOM 793 C C . SER A 1 98 ? -15.997 12.079 14.488 1.00 65.12 98 SER A C 1
ATOM 795 O O . SER A 1 98 ? -17.183 12.321 14.683 1.00 65.12 98 SER A O 1
ATOM 797 N N . GLU A 1 99 ? -15.545 11.659 13.301 1.00 70.69 99 GLU A N 1
ATOM 798 C CA . GLU A 1 99 ? -16.373 11.577 12.086 1.00 70.69 99 GLU A CA 1
ATOM 799 C C . GLU A 1 99 ? -17.077 10.215 11.916 1.00 70.69 99 GLU A C 1
ATOM 801 O O . GLU A 1 99 ? -17.848 10.028 10.977 1.00 70.69 99 GLU A O 1
ATOM 806 N N . GLY A 1 100 ? -16.809 9.235 12.791 1.00 69.12 100 GLY A N 1
ATOM 807 C CA . GLY A 1 100 ? -17.414 7.893 12.743 1.00 69.12 100 GLY A CA 1
ATOM 808 C C . GLY A 1 100 ? -17.017 7.038 11.528 1.00 69.12 100 GLY A C 1
ATOM 809 O O . GLY A 1 100 ? -17.423 5.878 11.433 1.00 69.12 100 GLY A O 1
ATOM 810 N N . LYS A 1 101 ? -16.209 7.575 10.606 1.00 74.00 101 LYS A N 1
ATOM 811 C CA . LYS A 1 101 ? -15.695 6.870 9.429 1.00 74.00 101 LYS A CA 1
ATOM 812 C C . LYS A 1 101 ? -14.410 6.116 9.757 1.00 74.00 101 LYS A C 1
ATOM 814 O O . LYS A 1 101 ? -13.531 6.599 10.463 1.00 74.00 101 LYS A O 1
ATOM 819 N N . LYS A 1 102 ? -14.294 4.910 9.205 1.00 82.31 102 LYS A N 1
ATOM 820 C CA . LYS A 1 102 ? -13.138 4.029 9.389 1.00 82.31 102 LYS A CA 1
ATOM 821 C C . LYS A 1 102 ? -12.065 4.331 8.339 1.00 82.31 102 LYS A C 1
ATOM 823 O O . LYS A 1 102 ? -12.238 3.902 7.197 1.00 82.31 102 LYS A O 1
ATOM 828 N N . THR A 1 103 ? -10.984 5.005 8.740 1.00 90.19 103 THR A N 1
ATOM 829 C CA . THR A 1 103 ? -9.832 5.375 7.892 1.00 90.19 103 THR A CA 1
ATOM 830 C C . THR A 1 103 ? -9.286 4.181 7.108 1.00 90.19 103 THR A C 1
ATOM 832 O O . THR A 1 103 ? -9.124 3.093 7.666 1.00 90.19 103 THR A O 1
ATOM 835 N N . LYS A 1 104 ? -9.008 4.394 5.818 1.00 94.62 104 LYS A N 1
ATOM 836 C CA . LYS A 1 104 ? -8.369 3.428 4.915 1.00 94.62 104 LYS A CA 1
ATOM 837 C C . LYS A 1 104 ? -6.960 3.889 4.599 1.00 94.62 104 LYS A C 1
ATOM 839 O O . LYS A 1 104 ? -6.712 5.093 4.528 1.00 94.62 104 LYS A O 1
ATOM 844 N N . MET A 1 105 ? -6.047 2.942 4.430 1.00 97.44 105 MET A N 1
ATOM 845 C CA . MET A 1 105 ? -4.644 3.245 4.158 1.00 97.44 105 MET A CA 1
ATOM 846 C C . MET A 1 105 ? -4.128 2.416 2.988 1.00 97.44 105 MET A C 1
ATOM 848 O O . MET A 1 105 ? -4.500 1.258 2.842 1.00 97.44 105 MET A O 1
ATOM 852 N N . ILE A 1 106 ? -3.255 2.996 2.175 1.00 98.31 106 ILE A N 1
ATOM 853 C CA . ILE A 1 106 ? -2.463 2.297 1.166 1.00 98.31 106 ILE A CA 1
ATOM 854 C C . ILE A 1 106 ? -1.017 2.320 1.649 1.00 98.31 106 ILE A C 1
ATOM 856 O O . ILE A 1 106 ? -0.457 3.388 1.900 1.00 98.31 106 ILE A O 1
ATOM 860 N N . LEU A 1 107 ? -0.434 1.137 1.800 1.00 98.56 107 LEU A N 1
ATOM 861 C CA . LEU A 1 107 ? 0.983 0.939 2.068 1.00 98.56 107 LEU A CA 1
ATOM 862 C C . LEU A 1 107 ? 1.692 0.680 0.739 1.00 98.56 107 LEU A C 1
ATOM 864 O O . LEU A 1 107 ? 1.296 -0.226 0.007 1.00 98.56 107 LEU A O 1
ATOM 868 N N . LEU A 1 108 ? 2.739 1.446 0.454 1.00 98.19 108 LEU A N 1
ATOM 869 C CA . LEU A 1 108 ? 3.538 1.339 -0.764 1.00 98.19 108 LEU A CA 1
ATOM 870 C C . LEU A 1 108 ? 5.009 1.155 -0.400 1.00 98.19 108 LEU A C 1
ATOM 872 O O . LEU A 1 108 ? 5.512 1.850 0.480 1.00 98.19 108 LEU A O 1
ATOM 876 N N . MET A 1 109 ? 5.704 0.252 -1.085 1.00 97.31 109 MET A N 1
ATOM 877 C CA . MET A 1 109 ? 7.140 0.032 -0.926 1.00 97.31 109 MET A CA 1
ATOM 878 C C . MET A 1 109 ? 7.793 -0.129 -2.294 1.00 97.31 109 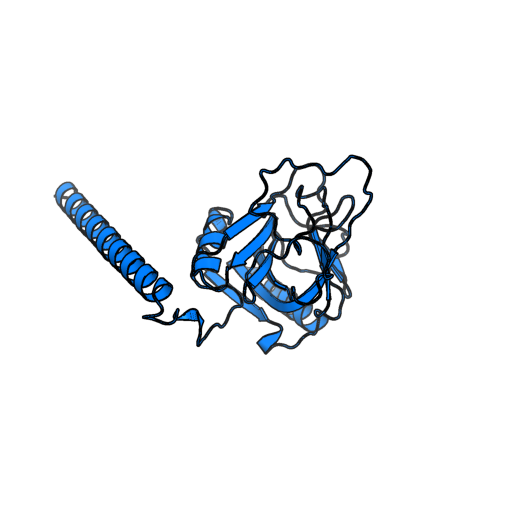MET A C 1
ATOM 880 O O . MET A 1 109 ? 7.476 -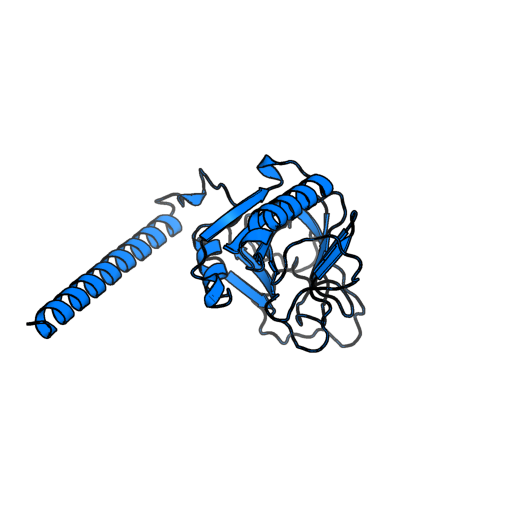1.064 -3.026 1.00 97.31 109 MET A O 1
ATOM 884 N N . GLU A 1 110 ? 8.716 0.768 -2.625 1.00 95.31 110 GLU A N 1
ATOM 885 C CA . GLU A 1 110 ? 9.632 0.592 -3.751 1.00 95.31 110 GLU A CA 1
ATOM 886 C C . GLU A 1 110 ? 10.717 -0.400 -3.326 1.00 95.31 110 GLU A C 1
ATOM 888 O O . GLU A 1 110 ? 11.456 -0.149 -2.366 1.00 95.31 110 GLU A O 1
ATOM 893 N N . VAL A 1 111 ? 10.777 -1.531 -4.024 1.00 92.88 111 VAL A N 1
ATOM 894 C CA . VAL A 1 111 ? 11.704 -2.624 -3.734 1.00 92.88 111 VAL A CA 1
ATOM 895 C C . VAL A 1 111 ? 13.005 -2.405 -4.495 1.00 92.88 111 VAL A C 1
ATOM 897 O O . VAL A 1 111 ? 12.986 -2.106 -5.692 1.00 92.88 111 VAL A O 1
ATOM 900 N N . ASP A 1 112 ? 14.139 -2.585 -3.821 1.00 86.62 112 ASP A N 1
ATOM 901 C CA . ASP A 1 112 ? 15.420 -2.669 -4.507 1.00 86.62 112 ASP A CA 1
ATOM 902 C C . ASP A 1 112 ? 15.646 -4.098 -5.007 1.00 86.62 112 ASP A C 1
ATOM 904 O O . ASP A 1 112 ? 15.871 -5.022 -4.228 1.00 86.62 112 ASP A O 1
ATOM 908 N N . ASN A 1 113 ? 15.555 -4.290 -6.323 1.00 66.12 113 ASN A N 1
ATOM 909 C CA . ASN A 1 113 ? 15.739 -5.602 -6.942 1.00 66.12 113 ASN A CA 1
ATOM 910 C C . ASN A 1 113 ? 17.212 -5.891 -7.301 1.00 66.12 113 ASN A C 1
ATOM 912 O O . ASN A 1 113 ? 17.505 -6.880 -7.974 1.00 66.12 113 ASN A O 1
ATOM 916 N N . SER A 1 114 ? 18.154 -5.039 -6.870 1.00 56.78 114 SER A N 1
ATOM 917 C CA . SER A 1 114 ? 19.589 -5.205 -7.151 1.00 56.78 114 SER A CA 1
ATOM 918 C C . SER A 1 114 ? 20.228 -6.418 -6.462 1.00 56.78 114 SER A C 1
ATOM 920 O O . SER A 1 114 ? 21.299 -6.857 -6.882 1.00 56.78 114 SER A O 1
ATOM 922 N N . THR A 1 115 ? 19.575 -7.000 -5.450 1.00 45.38 115 THR A N 1
ATOM 923 C CA . THR A 1 115 ? 20.101 -8.115 -4.644 1.00 45.38 115 THR A CA 1
ATOM 924 C C . THR A 1 115 ? 19.590 -9.501 -5.059 1.00 45.38 115 THR A C 1
ATOM 926 O O . THR A 1 115 ? 19.986 -10.504 -4.457 1.00 45.38 115 THR A O 1
ATOM 929 N N . ALA A 1 116 ? 18.771 -9.608 -6.114 1.00 47.41 116 ALA A N 1
ATOM 930 C CA . ALA A 1 116 ? 18.358 -10.903 -6.652 1.00 47.41 116 ALA A CA 1
ATOM 931 C C . ALA A 1 116 ? 19.578 -11.682 -7.186 1.00 47.41 116 ALA A C 1
ATOM 933 O O . ALA A 1 116 ? 20.367 -11.184 -7.992 1.00 47.41 116 ALA A O 1
ATOM 934 N N . SER A 1 117 ? 19.754 -12.909 -6.690 1.00 39.44 117 SER A N 1
ATOM 935 C CA . SER A 1 117 ? 20.922 -13.753 -6.968 1.00 39.44 117 SER A CA 1
ATOM 936 C C . SER A 1 117 ? 21.118 -13.997 -8.478 1.00 39.44 117 SER A C 1
ATOM 938 O O . SER A 1 117 ? 20.134 -14.111 -9.209 1.00 39.44 117 SER A O 1
ATOM 940 N N . PRO A 1 118 ? 22.367 -14.119 -8.970 1.00 38.19 118 PRO A N 1
ATOM 941 C CA . PRO A 1 118 ? 22.703 -14.097 -10.401 1.00 38.19 118 PRO A CA 1
ATOM 942 C C . PRO A 1 118 ? 22.404 -15.418 -11.148 1.00 38.19 118 PRO A C 1
ATOM 944 O O . PRO A 1 118 ? 23.246 -15.902 -11.901 1.00 38.19 118 PRO A O 1
ATOM 947 N N . GLY A 1 119 ? 21.232 -16.027 -10.930 1.00 41.44 119 GLY A N 1
ATOM 948 C CA . GLY A 1 119 ? 20.950 -17.412 -11.334 1.00 41.44 119 GLY A CA 1
ATOM 949 C C . GLY A 1 119 ? 19.746 -17.669 -12.243 1.00 41.44 119 GLY A C 1
ATOM 950 O O . GLY A 1 119 ? 19.800 -18.622 -13.012 1.00 41.44 119 GLY A O 1
ATOM 951 N N . GLU A 1 120 ? 18.681 -16.863 -12.222 1.00 39.88 120 GLU A N 1
ATOM 952 C CA . GLU A 1 120 ? 17.445 -17.202 -12.949 1.00 39.88 120 GLU A CA 1
ATOM 953 C C . GLU A 1 120 ? 16.949 -16.022 -13.789 1.00 39.88 120 GLU A C 1
ATOM 955 O O . GLU A 1 120 ? 16.672 -14.942 -13.278 1.00 39.88 120 GLU A O 1
ATOM 960 N N . HIS A 1 121 ? 16.937 -16.239 -15.110 1.00 42.28 121 HIS A N 1
ATOM 961 C CA . HIS A 1 121 ? 16.369 -15.411 -16.179 1.00 42.28 121 HIS A CA 1
ATOM 962 C C . HIS A 1 121 ? 16.201 -13.911 -15.869 1.00 42.28 121 HIS A C 1
ATOM 964 O O . HIS A 1 121 ? 15.099 -13.424 -15.631 1.00 42.28 121 HIS A O 1
ATOM 970 N N . ARG A 1 122 ? 17.303 -13.154 -15.994 1.00 42.19 122 ARG A N 1
ATOM 971 C CA . ARG A 1 122 ? 17.259 -11.700 -16.214 1.00 42.19 122 ARG A CA 1
ATOM 972 C C . ARG A 1 122 ? 16.445 -11.405 -17.480 1.00 42.19 122 ARG A C 1
ATOM 974 O O . ARG A 1 122 ? 16.977 -11.446 -18.589 1.00 42.19 122 ARG A O 1
ATOM 981 N N . GLY A 1 123 ? 15.167 -11.086 -17.302 1.00 42.81 123 GLY A N 1
ATOM 982 C CA . GLY A 1 123 ? 14.470 -10.179 -18.203 1.00 42.81 123 GLY A CA 1
ATOM 983 C C . GLY A 1 123 ? 15.223 -8.850 -18.210 1.00 42.81 123 GLY A C 1
ATOM 984 O O . GLY A 1 123 ? 15.586 -8.317 -17.164 1.00 42.81 123 GLY A O 1
ATOM 985 N N . VAL A 1 124 ? 15.560 -8.397 -19.407 1.00 46.97 124 VAL A N 1
ATOM 986 C CA . VAL A 1 124 ? 16.437 -7.269 -19.720 1.00 46.97 124 VAL A CA 1
ATOM 987 C C . VAL A 1 124 ? 15.716 -5.956 -19.419 1.00 46.97 124 VAL A C 1
ATOM 989 O O . VAL A 1 124 ? 15.084 -5.402 -20.310 1.00 46.97 124 VAL A O 1
ATOM 992 N N . ASP A 1 125 ? 15.785 -5.460 -18.183 1.00 59.97 125 ASP A N 1
ATOM 993 C CA . ASP A 1 125 ? 15.369 -4.082 -17.902 1.00 59.97 125 ASP A CA 1
ATOM 994 C C . ASP A 1 125 ? 16.104 -3.472 -16.695 1.00 59.97 125 ASP A C 1
ATOM 996 O O . ASP A 1 125 ? 15.589 -3.388 -15.577 1.00 59.97 125 ASP A O 1
ATOM 1000 N N . ASP A 1 126 ? 17.363 -3.092 -16.928 1.00 59.38 126 ASP A N 1
ATOM 1001 C CA . ASP A 1 126 ? 18.224 -2.365 -15.988 1.00 59.38 126 ASP A CA 1
ATOM 1002 C C . ASP A 1 126 ? 17.653 -0.954 -15.755 1.00 59.38 126 ASP A C 1
ATOM 1004 O O . ASP A 1 126 ? 18.035 0.015 -16.404 1.00 59.38 126 ASP A O 1
ATOM 1008 N N . GLY A 1 127 ? 16.639 -0.866 -14.893 1.00 68.94 127 GLY A N 1
ATOM 1009 C CA . GLY A 1 127 ? 15.884 0.361 -14.638 1.00 68.94 127 GLY A CA 1
ATOM 1010 C C . GLY A 1 127 ? 14.386 0.162 -14.401 1.00 68.94 127 GLY A C 1
ATOM 1011 O O . GLY A 1 127 ? 13.705 1.139 -14.076 1.00 68.94 127 GLY A O 1
ATOM 1012 N N . ALA A 1 128 ? 13.867 -1.065 -14.532 1.00 80.94 128 ALA A N 1
ATOM 1013 C CA . ALA A 1 128 ? 12.501 -1.376 -14.131 1.00 80.94 128 ALA A CA 1
ATOM 1014 C C . ALA A 1 128 ? 12.289 -1.100 -12.636 1.00 80.94 128 ALA A C 1
ATOM 1016 O O . ALA A 1 128 ? 13.127 -1.422 -11.786 1.00 80.94 128 ALA A O 1
ATOM 1017 N N . ARG A 1 129 ? 11.140 -0.512 -12.306 1.00 88.06 129 ARG A N 1
ATOM 1018 C CA . ARG A 1 129 ? 10.731 -0.236 -10.927 1.00 88.06 129 ARG A CA 1
ATOM 1019 C C . ARG A 1 129 ? 9.660 -1.224 -10.502 1.00 88.06 129 ARG A C 1
ATOM 1021 O O . ARG A 1 129 ? 8.621 -1.327 -11.151 1.00 88.06 129 ARG A O 1
ATOM 1028 N N . LEU A 1 130 ? 9.893 -1.898 -9.380 1.00 92.94 130 LEU A N 1
ATOM 1029 C CA . LEU A 1 130 ? 8.898 -2.736 -8.722 1.00 92.94 130 LEU A CA 1
ATOM 1030 C C . LEU A 1 130 ? 8.437 -2.054 -7.434 1.00 92.94 130 LEU A C 1
ATOM 1032 O O . LEU A 1 130 ? 9.224 -1.831 -6.512 1.00 92.94 130 LEU A O 1
ATOM 1036 N N . VAL A 1 131 ? 7.148 -1.744 -7.370 1.00 95.94 131 VAL A N 1
ATOM 1037 C CA . VAL A 1 131 ? 6.472 -1.316 -6.148 1.00 95.94 131 VAL A CA 1
ATOM 1038 C C . VAL A 1 131 ? 5.563 -2.447 -5.694 1.00 95.94 131 VAL A C 1
ATOM 1040 O O . VAL A 1 131 ? 4.762 -2.958 -6.471 1.00 95.94 131 VAL A O 1
ATOM 1043 N N . ILE A 1 132 ? 5.662 -2.832 -4.429 1.00 97.88 132 ILE A N 1
ATOM 1044 C CA . ILE A 1 132 ? 4.713 -3.752 -3.797 1.00 97.88 132 ILE A CA 1
ATOM 1045 C C . ILE A 1 132 ? 3.922 -2.997 -2.742 1.00 97.88 132 ILE A C 1
ATOM 1047 O O . ILE A 1 132 ? 4.399 -2.013 -2.167 1.00 97.88 132 ILE A O 1
ATOM 1051 N N . GLY A 1 133 ? 2.711 -3.451 -2.461 1.00 98.31 133 GLY A N 1
ATOM 1052 C CA . GLY A 1 133 ? 1.878 -2.734 -1.517 1.00 98.31 133 GLY A CA 1
ATOM 1053 C C . GLY A 1 133 ? 0.650 -3.487 -1.063 1.00 98.31 133 GLY A C 1
ATOM 1054 O O . GLY A 1 133 ? 0.385 -4.624 -1.459 1.00 98.31 133 GLY A O 1
ATOM 1055 N N . ALA A 1 134 ? -0.091 -2.817 -0.191 1.00 98.75 134 ALA A N 1
ATOM 1056 C CA . ALA A 1 134 ? -1.364 -3.288 0.311 1.00 98.75 134 ALA A CA 1
ATOM 1057 C C . ALA A 1 134 ? -2.346 -2.130 0.455 1.00 98.75 134 ALA A C 1
ATOM 1059 O O . ALA A 1 134 ? -2.006 -1.075 0.993 1.00 98.75 134 ALA A O 1
ATOM 1060 N N . CYS A 1 135 ? -3.582 -2.356 0.037 1.00 98.44 135 CYS A N 1
ATOM 1061 C CA . CYS A 1 135 ? -4.708 -1.488 0.338 1.00 98.44 135 CYS A CA 1
ATOM 1062 C C . CYS A 1 135 ? -5.426 -2.070 1.557 1.00 98.44 135 CYS A C 1
ATOM 1064 O O . CYS A 1 135 ? -5.909 -3.197 1.518 1.00 98.44 135 CYS A O 1
ATOM 1066 N N . LEU A 1 136 ? -5.449 -1.325 2.660 1.00 98.31 136 LEU A N 1
ATOM 1067 C CA . LEU A 1 136 ? -5.844 -1.798 3.982 1.00 98.31 136 LEU A CA 1
ATOM 1068 C C . LEU A 1 136 ? -7.258 -1.327 4.334 1.00 98.31 136 LEU A C 1
ATOM 1070 O O . LEU A 1 136 ? -7.557 -0.128 4.343 1.00 98.31 136 LEU A O 1
ATOM 1074 N N . SER A 1 137 ? -8.127 -2.274 4.695 1.00 95.94 137 SER A N 1
ATOM 1075 C CA . SER A 1 137 ? -9.495 -1.982 5.149 1.00 95.94 137 SER A CA 1
ATOM 1076 C C . SER A 1 137 ? -9.547 -1.249 6.494 1.00 95.94 137 SER A C 1
ATOM 1078 O O . SER A 1 137 ? -10.581 -0.678 6.861 1.00 95.94 137 SER A O 1
ATOM 1080 N N . ASP A 1 138 ? -8.454 -1.315 7.244 1.00 95.31 138 ASP A N 1
ATOM 1081 C CA . ASP A 1 138 ? -8.283 -0.807 8.592 1.00 95.31 138 ASP A CA 1
ATOM 1082 C C . ASP A 1 138 ? -6.947 -0.067 8.663 1.00 95.31 138 ASP A C 1
ATOM 1084 O O . ASP A 1 138 ? -5.998 -0.454 7.977 1.00 95.31 138 ASP A O 1
ATOM 1088 N N . PRO A 1 139 ? -6.843 0.984 9.487 1.00 95.38 139 PRO A N 1
ATOM 1089 C CA . PRO A 1 139 ? -5.599 1.721 9.604 1.00 95.38 139 PRO A CA 1
ATOM 1090 C C . PRO A 1 139 ? -4.516 0.871 10.271 1.00 95.38 139 PRO A C 1
ATOM 1092 O O . PRO A 1 139 ? -4.813 0.019 11.111 1.00 95.38 139 PRO A O 1
ATOM 1095 N N . ILE A 1 140 ? -3.253 1.168 9.966 1.00 96.50 140 ILE A N 1
ATOM 1096 C CA . ILE A 1 140 ? -2.109 0.584 10.670 1.00 96.50 140 ILE A CA 1
ATOM 1097 C C . ILE A 1 140 ? -2.152 1.061 12.127 1.00 96.50 140 ILE A C 1
ATOM 1099 O O . ILE A 1 140 ? -1.869 2.220 12.435 1.00 96.50 140 ILE A O 1
ATOM 1103 N N . ALA A 1 141 ? -2.533 0.159 13.024 1.00 92.44 141 ALA A N 1
ATOM 1104 C CA . ALA A 1 141 ? -2.677 0.426 14.445 1.00 92.44 141 ALA A CA 1
ATOM 1105 C C . ALA A 1 141 ? -2.182 -0.756 15.280 1.00 92.44 141 ALA A C 1
ATOM 1107 O O . ALA A 1 141 ? -2.394 -1.921 14.939 1.00 92.44 141 ALA A O 1
ATOM 1108 N N . THR A 1 142 ? -1.550 -0.450 16.410 1.00 90.88 142 THR A N 1
ATOM 1109 C CA . THR A 1 142 ? -1.217 -1.449 17.423 1.00 90.88 142 THR A CA 1
ATOM 1110 C C . THR A 1 142 ? -2.452 -1.718 18.280 1.00 90.88 142 THR A C 1
ATOM 1112 O O . THR A 1 142 ? -3.089 -0.803 18.802 1.00 90.88 142 THR A O 1
ATOM 1115 N N . GLY A 1 143 ? -2.819 -2.990 18.402 1.00 83.62 143 GLY A N 1
ATOM 1116 C CA . GLY A 1 143 ? -3.984 -3.430 19.165 1.00 83.62 143 GLY A CA 1
ATOM 1117 C C . GLY A 1 143 ? -3.680 -4.671 19.995 1.00 83.62 143 GLY A C 1
ATOM 1118 O O . GLY A 1 143 ? -2.610 -5.267 19.886 1.00 83.62 143 GLY A O 1
ATOM 1119 N N . SER A 1 144 ? -4.636 -5.070 20.834 1.00 79.06 144 SER A N 1
ATOM 1120 C CA . SER A 1 144 ? -4.561 -6.323 21.599 1.00 79.06 144 SER A CA 1
ATOM 1121 C C . SER A 1 144 ? -4.912 -7.556 20.762 1.00 79.06 144 SER A C 1
ATOM 1123 O O . SER A 1 144 ? -4.593 -8.678 21.150 1.00 79.06 144 SER A O 1
ATOM 1125 N N . VAL A 1 145 ? -5.574 -7.361 19.618 1.00 87.94 145 VAL A N 1
ATOM 1126 C CA . VAL A 1 145 ? -5.959 -8.441 18.712 1.00 87.94 145 VAL A CA 1
ATOM 1127 C C . VAL A 1 145 ? -4.789 -8.774 17.797 1.00 87.94 145 VAL A C 1
ATOM 1129 O O . VAL A 1 145 ? -4.184 -7.889 17.196 1.00 87.94 145 VAL A O 1
ATOM 1132 N N . ARG A 1 146 ? -4.484 -10.069 17.678 1.00 91.12 146 ARG A N 1
ATOM 1133 C CA . ARG A 1 146 ? -3.367 -10.561 16.863 1.00 91.12 146 ARG A CA 1
ATOM 1134 C C . ARG A 1 146 ? -3.528 -10.235 15.379 1.00 91.12 146 ARG A C 1
ATOM 1136 O O . ARG A 1 146 ? -2.546 -9.888 14.739 1.00 91.12 146 ARG A O 1
ATOM 1143 N N . PHE A 1 147 ? -4.744 -10.375 14.857 1.00 96.69 147 PHE A N 1
ATOM 1144 C CA . PHE A 1 147 ? -5.095 -10.040 13.483 1.00 96.69 147 PHE A CA 1
ATOM 1145 C C . PHE A 1 147 ? -6.372 -9.204 13.463 1.00 96.69 147 PHE A C 1
ATOM 1147 O O . PHE A 1 147 ? -7.309 -9.486 14.206 1.00 96.69 147 PHE A O 1
ATOM 1154 N N . TYR A 1 148 ? -6.400 -8.183 12.619 1.00 96.81 148 TYR A N 1
ATOM 1155 C CA . TYR A 1 148 ? -7.554 -7.327 12.364 1.00 96.81 148 TYR A CA 1
ATOM 1156 C C . TYR A 1 148 ? -7.605 -6.985 10.873 1.00 96.81 148 TYR A C 1
ATOM 1158 O O . TYR A 1 148 ? -6.776 -7.461 10.096 1.00 96.81 148 TYR A O 1
ATOM 1166 N N . GLY A 1 149 ? -8.579 -6.174 10.466 1.00 96.12 149 GLY A N 1
ATOM 1167 C CA . GLY A 1 149 ? -8.870 -5.939 9.058 1.00 96.12 149 GLY A CA 1
ATOM 1168 C C . GLY A 1 149 ? -10.161 -6.624 8.622 1.00 96.12 149 GLY A C 1
ATOM 1169 O O . GLY A 1 149 ? -10.866 -7.239 9.418 1.00 96.12 149 GLY A O 1
ATOM 1170 N N . GLY A 1 150 ? -10.459 -6.514 7.337 1.00 95.88 150 GLY A N 1
ATOM 1171 C CA . GLY A 1 150 ? -11.568 -7.169 6.663 1.00 95.88 150 GLY A CA 1
ATOM 1172 C C . GLY A 1 150 ? -11.198 -7.526 5.227 1.00 95.88 150 GLY A C 1
ATOM 1173 O O . GLY A 1 150 ? -10.147 -7.123 4.721 1.00 95.88 150 GLY A O 1
ATOM 1174 N N . SER A 1 151 ? -12.099 -8.251 4.565 1.00 96.56 151 SER A N 1
ATOM 1175 C CA . SER A 1 151 ? -11.899 -8.848 3.235 1.00 96.56 151 SER A CA 1
ATOM 1176 C C . SER A 1 151 ? -11.709 -7.852 2.089 1.00 96.56 151 SER A C 1
ATOM 1178 O O . SER A 1 151 ? -11.314 -8.253 1.001 1.00 96.56 151 SER A O 1
ATOM 1180 N N . THR A 1 152 ? -11.952 -6.556 2.313 1.00 96.38 152 THR A N 1
ATOM 1181 C CA . THR A 1 152 ? -11.613 -5.502 1.342 1.00 96.38 152 THR A CA 1
ATOM 1182 C C . THR A 1 152 ? -10.132 -5.125 1.360 1.00 96.38 152 THR A C 1
ATOM 1184 O O . THR A 1 152 ? -9.709 -4.311 0.544 1.00 96.38 152 THR A O 1
ATOM 1187 N N . THR A 1 153 ? -9.346 -5.696 2.279 1.00 98.31 153 THR A N 1
ATOM 1188 C CA . THR A 1 153 ? -7.886 -5.632 2.213 1.00 98.31 153 THR A CA 1
ATOM 1189 C C . THR A 1 153 ? -7.399 -6.464 1.032 1.00 98.31 153 THR A C 1
ATOM 1191 O O . THR A 1 153 ? -7.857 -7.590 0.845 1.00 98.31 153 THR A O 1
ATOM 1194 N N . PHE A 1 154 ? -6.452 -5.938 0.265 1.00 98.56 154 PHE A N 1
ATOM 1195 C CA . PHE A 1 154 ? -5.784 -6.677 -0.804 1.00 98.56 154 PHE A CA 1
ATOM 1196 C C . PHE A 1 154 ? -4.318 -6.262 -0.906 1.00 98.56 154 PHE A C 1
ATOM 1198 O O . PHE A 1 154 ? -3.929 -5.191 -0.430 1.00 98.56 154 PHE A O 1
ATOM 1205 N N . VAL A 1 155 ? -3.508 -7.114 -1.527 1.00 98.75 155 VAL A N 1
ATOM 1206 C CA . VAL A 1 155 ? -2.090 -6.850 -1.801 1.00 98.75 155 VAL A CA 1
ATOM 1207 C C . VAL A 1 155 ? -1.844 -6.811 -3.300 1.00 98.75 155 VAL A C 1
ATOM 1209 O O . VAL A 1 155 ? -2.625 -7.369 -4.071 1.00 98.75 155 VAL A O 1
ATOM 1212 N N . PHE A 1 156 ? -0.777 -6.145 -3.727 1.00 98.25 156 PHE A N 1
ATOM 1213 C CA . PHE A 1 156 ? -0.491 -5.995 -5.148 1.00 98.25 156 PHE A CA 1
ATOM 1214 C C . PHE A 1 156 ? 0.998 -5.849 -5.454 1.00 98.25 156 PHE A C 1
ATOM 1216 O O . PHE A 1 156 ? 1.819 -5.541 -4.583 1.00 98.25 156 PHE A O 1
ATOM 1223 N N . GLN A 1 157 ? 1.307 -6.044 -6.731 1.00 96.88 157 GLN A N 1
ATOM 1224 C CA . GLN A 1 157 ? 2.577 -5.721 -7.369 1.00 96.88 157 GLN A CA 1
ATOM 1225 C C . GLN A 1 157 ? 2.303 -4.696 -8.465 1.00 96.88 157 GLN A C 1
ATOM 1227 O O . GLN A 1 157 ? 1.340 -4.842 -9.212 1.00 96.88 157 GLN A O 1
ATOM 1232 N N . LEU A 1 158 ? 3.152 -3.684 -8.572 1.00 94.56 158 LEU A N 1
ATOM 1233 C CA . LEU A 1 158 ? 3.110 -2.658 -9.600 1.00 94.56 158 LEU A CA 1
ATOM 1234 C C . LEU A 1 158 ? 4.493 -2.577 -10.245 1.00 94.56 158 LEU A C 1
ATOM 1236 O O . LEU A 1 158 ? 5.451 -2.095 -9.637 1.00 94.56 158 LEU A O 1
ATOM 1240 N N . HIS A 1 159 ? 4.595 -3.071 -11.470 1.00 92.00 159 HIS A N 1
ATOM 1241 C CA . HIS A 1 159 ? 5.826 -3.106 -12.242 1.00 92.00 159 HIS A CA 1
ATOM 1242 C C . HIS A 1 159 ? 5.798 -2.021 -13.311 1.00 92.00 159 HIS A C 1
ATOM 1244 O O . HIS A 1 159 ? 4.871 -1.951 -14.111 1.00 92.00 159 HIS A O 1
ATOM 1250 N N . THR A 1 160 ? 6.807 -1.159 -13.320 1.00 88.19 160 THR A N 1
ATOM 1251 C CA . THR A 1 160 ? 6.982 -0.130 -14.348 1.00 88.19 160 THR A CA 1
ATOM 1252 C C . THR A 1 160 ? 8.282 -0.414 -15.092 1.00 88.19 160 THR A C 1
ATOM 1254 O O . THR A 1 160 ? 9.348 -0.212 -14.502 1.00 88.19 160 THR A O 1
ATOM 1257 N N . PRO A 1 161 ? 8.221 -0.891 -16.347 1.00 85.00 161 PRO A N 1
ATOM 1258 C CA . PRO A 1 161 ? 9.418 -1.086 -17.160 1.00 85.00 161 PRO A CA 1
ATOM 1259 C C . PRO A 1 161 ? 10.178 0.238 -17.365 1.00 85.00 161 PRO A C 1
ATOM 1261 O O . PRO A 1 161 ? 9.551 1.289 -17.475 1.00 85.00 161 PRO A O 1
ATOM 1264 N N . SER A 1 162 ? 11.510 0.214 -17.456 1.00 78.31 162 SER A N 1
ATOM 1265 C CA . SER A 1 162 ? 12.353 1.413 -17.605 1.00 78.31 162 SER A CA 1
ATOM 1266 C C . SER A 1 162 ? 12.022 2.208 -18.866 1.00 78.31 162 SER A C 1
ATOM 1268 O O . SER A 1 162 ? 12.062 3.436 -18.861 1.00 78.31 162 SER A O 1
ATOM 1270 N N . MET A 1 163 ? 11.663 1.503 -19.941 1.00 73.56 163 MET A N 1
ATOM 1271 C CA . MET A 1 163 ? 11.342 2.086 -21.247 1.00 73.56 163 MET A CA 1
ATOM 1272 C C . MET A 1 163 ? 9.830 2.236 -21.484 1.00 73.56 163 MET A C 1
ATOM 1274 O O . MET A 1 163 ? 9.402 2.427 -22.620 1.00 73.56 163 MET A O 1
ATOM 1278 N N . SER A 1 164 ? 9.003 2.118 -20.439 1.00 75.25 164 SER A N 1
ATOM 1279 C CA . SER A 1 164 ? 7.547 2.228 -20.546 1.00 75.25 164 SER A CA 1
ATOM 1280 C C . SER A 1 164 ? 6.972 3.152 -19.480 1.00 75.25 164 SER A C 1
ATOM 1282 O O . SER A 1 164 ? 7.336 3.106 -18.309 1.00 75.25 164 SER A O 1
ATOM 1284 N N . ILE A 1 165 ? 5.993 3.954 -19.882 1.00 73.31 165 ILE A N 1
ATOM 1285 C CA . ILE A 1 165 ? 5.139 4.721 -18.967 1.00 73.31 165 ILE A CA 1
ATOM 1286 C C . ILE A 1 165 ? 3.904 3.943 -18.514 1.00 73.31 165 ILE A C 1
ATOM 1288 O O . ILE A 1 165 ? 3.175 4.429 -17.652 1.00 73.31 165 ILE A O 1
ATOM 1292 N N . HIS A 1 166 ? 3.655 2.764 -19.087 1.00 83.00 166 HIS A N 1
ATOM 1293 C CA . HIS A 1 166 ? 2.517 1.919 -18.751 1.00 83.00 166 HIS A CA 1
ATOM 1294 C C . HIS A 1 166 ? 2.925 0.911 -17.679 1.00 83.00 166 HIS A C 1
ATOM 1296 O O . HIS A 1 166 ? 3.592 -0.081 -17.993 1.00 83.00 166 HIS A O 1
ATOM 1302 N N . PRO A 1 167 ? 2.547 1.147 -16.415 1.00 89.38 167 PRO A N 1
ATOM 1303 C CA . PRO A 1 167 ? 2.775 0.183 -15.367 1.00 89.38 167 PRO A CA 1
ATOM 1304 C C . PRO A 1 167 ? 1.810 -0.991 -15.516 1.00 89.38 167 PRO A C 1
ATOM 1306 O O . PRO A 1 167 ? 0.654 -0.838 -15.914 1.00 89.38 167 PRO A O 1
ATOM 1309 N N . GLN A 1 168 ? 2.289 -2.162 -15.139 1.00 91.81 168 GLN A N 1
ATOM 1310 C CA . GLN A 1 168 ? 1.518 -3.388 -15.048 1.00 91.81 168 GLN A CA 1
ATOM 1311 C C . GLN A 1 168 ? 1.200 -3.640 -13.576 1.00 91.81 168 GLN A C 1
ATOM 1313 O O . GLN A 1 168 ? 2.083 -3.530 -12.723 1.00 91.81 168 GLN A O 1
ATOM 1318 N N . ILE A 1 169 ? -0.050 -3.984 -13.275 1.00 94.75 169 ILE A N 1
ATOM 1319 C CA . ILE A 1 169 ? -0.499 -4.273 -11.914 1.00 94.75 169 ILE A CA 1
ATOM 1320 C C . ILE A 1 169 ? -0.979 -5.722 -11.801 1.00 94.75 169 ILE A C 1
ATOM 1322 O O . ILE A 1 169 ? -1.668 -6.231 -12.683 1.00 94.75 169 ILE A O 1
ATOM 1326 N N . CYS A 1 170 ? -0.615 -6.386 -10.706 1.00 96.25 170 CYS A N 1
ATOM 1327 C CA . CYS A 1 170 ? -1.177 -7.674 -10.303 1.00 96.25 170 CYS A CA 1
ATOM 1328 C C . CYS A 1 170 ? -1.783 -7.523 -8.909 1.00 96.25 170 CYS A C 1
ATOM 1330 O O . CYS A 1 170 ? -1.069 -7.153 -7.975 1.00 96.25 170 CYS A O 1
ATOM 1332 N N . VAL A 1 171 ? -3.077 -7.815 -8.767 1.00 97.56 171 VAL A N 1
ATOM 1333 C CA . VAL A 1 171 ? -3.833 -7.663 -7.515 1.00 97.56 171 VAL A CA 1
ATOM 1334 C C . VAL A 1 171 ? -4.258 -9.021 -6.970 1.00 97.56 171 VAL A C 1
ATOM 1336 O O . VAL A 1 171 ? -4.719 -9.887 -7.709 1.00 97.56 171 VAL A O 1
ATOM 1339 N N . TYR A 1 172 ? -4.128 -9.191 -5.656 1.00 97.94 172 TYR A N 1
ATOM 1340 C CA . TYR A 1 172 ? -4.482 -10.407 -4.934 1.00 97.94 172 TYR A CA 1
ATOM 1341 C C . TYR A 1 172 ? -5.460 -10.066 -3.806 1.00 97.94 172 TYR A C 1
ATOM 1343 O O . TYR A 1 172 ? -5.083 -9.508 -2.767 1.00 97.94 172 TYR A O 1
ATOM 1351 N N . HIS A 1 173 ? -6.736 -10.378 -4.029 1.00 98.25 173 HIS A N 1
ATOM 1352 C CA . HIS A 1 173 ? -7.809 -10.167 -3.059 1.00 98.25 173 HIS A CA 1
ATOM 1353 C C . HIS A 1 173 ? -7.896 -11.301 -2.035 1.00 98.25 173 HIS A C 1
ATOM 1355 O O . HIS A 1 173 ? -7.340 -12.382 -2.215 1.00 98.25 173 HIS A O 1
ATOM 1361 N N . ALA A 1 174 ? -8.612 -11.044 -0.939 1.00 97.81 174 ALA A N 1
ATOM 1362 C CA . ALA A 1 174 ? -8.881 -12.044 0.084 1.00 97.81 174 ALA A CA 1
ATOM 1363 C C . ALA A 1 174 ? -9.529 -13.309 -0.511 1.00 97.81 174 ALA A C 1
ATOM 1365 O O . ALA A 1 174 ? -10.561 -13.218 -1.174 1.00 97.81 174 ALA A O 1
ATOM 1366 N N . THR A 1 175 ? -8.966 -14.486 -0.222 1.00 97.88 175 THR A N 1
ATOM 1367 C CA . THR A 1 175 ? -9.495 -15.782 -0.698 1.00 97.88 175 THR A CA 1
ATOM 1368 C C . THR A 1 175 ? -10.733 -16.232 0.072 1.00 97.88 175 THR A C 1
ATOM 1370 O O . THR A 1 175 ? -11.545 -16.996 -0.437 1.00 97.88 175 THR A O 1
ATOM 1373 N N . GLY A 1 176 ? -10.875 -15.760 1.314 1.00 97.00 176 GLY A N 1
ATOM 1374 C CA . GLY A 1 176 ? -11.880 -16.242 2.260 1.00 97.00 176 GLY A CA 1
ATOM 1375 C C . GLY A 1 176 ? -11.426 -17.440 3.102 1.00 97.00 176 GLY A C 1
ATOM 1376 O O . GLY A 1 176 ? -12.148 -17.825 4.017 1.00 97.00 176 GLY A O 1
ATOM 1377 N N . ASP A 1 177 ? -10.223 -17.981 2.877 1.00 96.56 177 ASP A N 1
ATOM 1378 C CA . ASP A 1 177 ? -9.725 -19.154 3.617 1.00 96.56 177 ASP A CA 1
ATOM 1379 C C . ASP A 1 177 ? -9.454 -18.856 5.100 1.00 96.56 177 ASP A C 1
ATOM 1381 O O . ASP A 1 177 ? -9.490 -19.746 5.952 1.00 96.56 177 ASP A O 1
ATOM 1385 N N . ASN A 1 178 ? -9.107 -17.607 5.422 1.00 97.38 178 ASN A N 1
ATOM 1386 C CA . ASN A 1 178 ? -8.882 -17.133 6.784 1.00 97.38 178 ASN A CA 1
ATOM 1387 C C . ASN A 1 178 ? -8.919 -15.597 6.864 1.00 97.38 178 ASN A C 1
ATOM 1389 O O . ASN A 1 178 ? -8.782 -14.905 5.861 1.00 97.38 178 ASN A O 1
ATOM 1393 N N . GLU A 1 179 ? -9.016 -15.061 8.083 1.00 97.44 179 GLU A N 1
ATOM 1394 C CA . GLU A 1 179 ? -9.135 -13.616 8.347 1.00 97.44 179 GLU A CA 1
ATOM 1395 C C . GLU A 1 179 ? -7.831 -12.976 8.869 1.00 97.44 179 GLU A C 1
ATOM 1397 O O . GLU A 1 179 ? -7.842 -12.045 9.676 1.00 97.44 179 GLU A O 1
ATOM 1402 N N . LYS A 1 180 ? -6.664 -13.481 8.449 1.00 98.00 180 LYS A N 1
ATOM 1403 C CA . LYS A 1 180 ? -5.350 -12.975 8.896 1.00 98.00 180 LYS A CA 1
ATOM 1404 C C . LYS A 1 180 ? -4.872 -11.792 8.043 1.00 98.00 180 LYS A C 1
ATOM 1406 O O . LYS A 1 180 ? -3.794 -11.850 7.461 1.00 98.00 180 LYS A O 1
ATOM 1411 N N . TYR A 1 181 ? -5.671 -10.727 7.958 1.00 98.31 181 TYR A N 1
ATOM 1412 C CA . TYR A 1 181 ? -5.412 -9.604 7.046 1.00 98.31 181 TYR A CA 1
ATOM 1413 C C . TYR A 1 181 ? -4.250 -8.712 7.494 1.00 98.31 181 TYR A C 1
ATOM 1415 O O . TYR A 1 181 ? -3.310 -8.510 6.731 1.00 98.31 181 TYR A O 1
ATOM 1423 N N . ILE A 1 182 ? -4.300 -8.183 8.719 1.00 98.44 182 ILE A N 1
ATOM 1424 C CA . ILE A 1 182 ? -3.322 -7.215 9.234 1.00 98.44 182 ILE A CA 1
ATOM 1425 C C . ILE A 1 182 ? -2.914 -7.620 10.649 1.00 98.44 182 ILE A C 1
ATOM 1427 O O . ILE A 1 182 ? -3.766 -7.848 11.504 1.00 98.44 182 ILE A O 1
ATOM 1431 N N . SER A 1 183 ? -1.613 -7.678 10.917 1.00 97.81 183 SER A N 1
ATOM 1432 C CA . SER A 1 183 ? -1.037 -7.860 12.251 1.00 97.81 183 SER A CA 1
ATOM 1433 C C . SER A 1 183 ? 0.022 -6.789 12.476 1.00 97.81 183 SER A C 1
ATOM 1435 O O . SER A 1 183 ? 1.037 -6.761 11.785 1.00 97.81 183 SER A O 1
ATOM 1437 N N . CYS A 1 184 ? -0.177 -5.930 13.471 1.00 97.62 184 CYS A N 1
ATOM 1438 C CA . CYS A 1 184 ? 0.722 -4.819 13.761 1.00 97.62 184 CYS A CA 1
ATOM 1439 C C . CYS A 1 184 ? 1.092 -4.806 15.246 1.00 97.62 184 CYS A C 1
ATOM 1441 O O . CYS A 1 184 ? 0.224 -4.732 16.118 1.00 97.62 184 CYS A O 1
ATOM 1443 N N . THR A 1 185 ? 2.388 -4.843 15.536 1.00 96.31 185 THR A N 1
ATOM 1444 C CA . THR A 1 185 ? 2.955 -4.715 16.884 1.00 96.31 185 THR A CA 1
ATOM 1445 C C . THR A 1 185 ? 3.887 -3.505 16.933 1.00 96.31 185 THR A C 1
ATOM 1447 O O . THR A 1 185 ? 4.204 -2.949 15.890 1.00 96.31 185 THR A O 1
ATOM 1450 N N . PRO A 1 186 ? 4.386 -3.077 18.105 1.00 94.88 186 PRO A N 1
ATOM 1451 C CA . PRO A 1 186 ? 5.344 -1.970 18.168 1.00 94.88 186 PRO A CA 1
ATOM 1452 C C . PRO A 1 186 ? 6.687 -2.234 17.465 1.00 94.88 186 PRO A C 1
ATOM 1454 O O . PRO A 1 186 ? 7.505 -1.322 17.376 1.00 94.88 186 PRO A O 1
ATOM 1457 N N . GLN A 1 187 ? 6.938 -3.458 16.989 1.00 93.94 187 GLN A N 1
ATOM 1458 C CA . GLN A 1 187 ? 8.194 -3.840 16.343 1.00 93.94 187 GLN A CA 1
ATOM 1459 C C . GLN A 1 187 ? 8.023 -4.387 14.924 1.00 93.94 187 GLN A C 1
ATOM 1461 O O . GLN A 1 187 ? 9.028 -4.568 14.246 1.00 93.94 187 GLN A O 1
ATOM 1466 N N . ARG A 1 188 ? 6.809 -4.762 14.504 1.00 95.56 188 ARG A N 1
ATOM 1467 C CA . ARG A 1 188 ? 6.600 -5.508 13.256 1.00 95.56 188 ARG A CA 1
ATOM 1468 C C . ARG A 1 188 ? 5.230 -5.235 12.659 1.00 95.56 188 ARG A C 1
ATOM 1470 O O . ARG A 1 188 ? 4.234 -5.198 13.384 1.00 95.56 188 ARG A O 1
ATOM 1477 N N . LEU A 1 189 ? 5.175 -5.145 11.335 1.00 97.88 189 LEU A N 1
ATOM 1478 C CA . LEU A 1 189 ? 3.936 -5.099 10.560 1.00 97.88 189 LEU A CA 1
ATOM 1479 C C . LEU A 1 189 ? 3.894 -6.294 9.607 1.00 97.88 189 LEU A C 1
ATOM 1481 O O . LEU A 1 189 ? 4.845 -6.535 8.874 1.00 97.88 189 LEU A O 1
ATOM 1485 N N . ALA A 1 190 ? 2.792 -7.034 9.614 1.00 98.06 190 ALA A N 1
ATOM 1486 C CA . ALA A 1 190 ? 2.553 -8.149 8.712 1.00 98.06 190 ALA A CA 1
ATOM 1487 C C . ALA A 1 190 ? 1.186 -7.998 8.043 1.00 98.06 190 ALA A C 1
ATOM 1489 O O . ALA A 1 190 ? 0.189 -7.745 8.726 1.00 98.06 190 ALA A O 1
ATOM 1490 N N . ILE A 1 191 ? 1.153 -8.176 6.724 1.00 98.62 191 ILE A N 1
ATOM 1491 C CA . ILE A 1 191 ? -0.055 -8.171 5.901 1.00 98.62 191 ILE A CA 1
ATOM 1492 C C . ILE A 1 191 ? -0.206 -9.552 5.261 1.00 98.62 191 ILE A C 1
ATOM 1494 O O . ILE A 1 191 ? 0.692 -10.020 4.553 1.00 98.62 191 ILE A O 1
ATOM 1498 N N . GLY A 1 192 ? -1.346 -10.192 5.516 1.00 97.81 192 GLY A N 1
ATOM 1499 C CA . GLY A 1 192 ? -1.646 -11.554 5.077 1.00 97.81 192 GLY A CA 1
ATOM 1500 C C . GLY A 1 192 ? -0.930 -12.616 5.909 1.00 97.81 192 GLY A C 1
ATOM 1501 O O . GLY A 1 192 ? 0.190 -12.414 6.372 1.00 97.81 192 GLY A O 1
ATOM 1502 N N . GLY A 1 193 ? -1.564 -13.773 6.102 1.00 93.75 193 GLY A N 1
ATOM 1503 C CA . GLY A 1 193 ? -0.994 -14.902 6.833 1.00 93.75 193 GLY A CA 1
ATOM 1504 C C . GLY A 1 193 ? -1.436 -16.268 6.298 1.00 93.75 193 GLY A C 1
ATOM 1505 O O . GLY A 1 193 ? -1.833 -16.430 5.147 1.00 93.75 193 GLY A O 1
ATOM 1506 N N . GLY A 1 194 ? -1.369 -17.287 7.164 1.00 89.31 194 GLY A N 1
ATOM 1507 C CA . GLY A 1 194 ? -1.821 -18.650 6.831 1.00 89.31 194 GLY A CA 1
ATOM 1508 C C . GLY A 1 194 ? -0.758 -19.544 6.182 1.00 89.31 194 GLY A C 1
ATOM 1509 O O . GLY A 1 194 ? -1.100 -20.478 5.474 1.00 89.31 194 GLY A O 1
ATOM 1510 N N . GLY A 1 195 ? 0.518 -19.262 6.438 1.00 87.25 195 GLY A N 1
ATOM 1511 C CA . GLY A 1 195 ? 1.675 -19.997 5.928 1.00 87.25 195 GLY A CA 1
ATOM 1512 C C . GLY A 1 195 ? 2.884 -19.073 6.012 1.00 87.25 195 GLY A C 1
ATOM 1513 O O . GLY A 1 195 ? 3.572 -19.054 7.029 1.00 87.25 195 GLY A O 1
ATOM 1514 N N . GLY A 1 196 ? 3.039 -18.217 5.002 1.00 91.94 196 GLY A N 1
ATOM 1515 C CA . GLY A 1 196 ? 3.856 -17.004 5.043 1.00 91.94 196 GLY A CA 1
ATOM 1516 C C . GLY A 1 196 ? 3.012 -15.726 5.138 1.00 91.94 196 GLY A C 1
ATOM 1517 O O . GLY A 1 196 ? 1.783 -15.789 5.232 1.00 91.94 196 GLY A O 1
ATOM 1518 N N . CYS A 1 197 ? 3.680 -14.570 5.126 1.00 96.25 197 CYS A N 1
ATOM 1519 C CA . CYS A 1 197 ? 3.037 -13.257 5.019 1.00 96.25 197 CYS A CA 1
ATOM 1520 C C . CYS A 1 197 ? 3.253 -12.704 3.609 1.00 96.25 197 CYS A C 1
ATOM 1522 O O . CYS A 1 197 ? 4.375 -12.778 3.106 1.00 96.25 197 CYS A O 1
ATOM 1524 N N . SER A 1 198 ? 2.225 -12.120 2.987 1.00 97.75 198 SER A N 1
ATOM 1525 C CA . SER A 1 198 ? 2.403 -11.441 1.694 1.00 97.75 198 SER A CA 1
ATOM 1526 C C . SER A 1 198 ? 3.393 -10.290 1.818 1.00 97.75 198 SER A C 1
ATOM 1528 O O . SER A 1 198 ? 4.218 -10.090 0.934 1.00 97.75 198 SER A O 1
ATOM 1530 N N . ILE A 1 199 ? 3.328 -9.563 2.937 1.00 98.38 199 ILE A N 1
ATOM 1531 C CA . ILE A 1 199 ? 4.285 -8.519 3.305 1.00 98.38 199 ILE A CA 1
ATOM 1532 C C . ILE A 1 199 ? 4.603 -8.671 4.788 1.00 98.38 199 ILE A C 1
ATOM 1534 O O . ILE A 1 199 ? 3.700 -8.717 5.625 1.00 98.38 199 ILE A O 1
ATOM 1538 N N . PHE A 1 200 ? 5.884 -8.693 5.122 1.00 97.94 200 PHE A N 1
ATOM 1539 C CA . PHE A 1 200 ? 6.382 -8.606 6.483 1.00 97.94 200 PHE A CA 1
ATOM 1540 C C . PHE A 1 200 ? 7.459 -7.527 6.566 1.00 97.94 200 PHE A C 1
ATOM 1542 O O . PHE A 1 200 ? 8.402 -7.521 5.779 1.00 97.94 200 PHE A O 1
ATOM 1549 N N . LEU A 1 201 ? 7.314 -6.636 7.543 1.00 97.06 201 LEU A N 1
ATOM 1550 C CA . LEU A 1 201 ? 8.238 -5.554 7.848 1.00 97.06 201 LEU A CA 1
ATOM 1551 C C . LEU A 1 201 ? 8.692 -5.650 9.299 1.00 97.06 201 LEU A C 1
ATOM 1553 O O . LEU A 1 201 ? 7.880 -5.863 10.210 1.00 97.06 201 LEU A O 1
ATOM 1557 N N . ASP A 1 202 ? 9.986 -5.440 9.508 1.00 90.81 202 ASP A N 1
ATOM 1558 C CA . ASP A 1 202 ? 10.556 -5.246 10.833 1.00 90.81 202 ASP A CA 1
ATOM 1559 C C . ASP A 1 202 ? 10.518 -3.763 11.263 1.00 90.81 202 ASP A C 1
ATOM 1561 O O . ASP A 1 202 ? 9.871 -2.915 10.641 1.00 90.81 202 ASP A O 1
ATOM 1565 N N . ASN A 1 203 ? 11.189 -3.446 12.371 1.00 90.62 203 ASN A N 1
ATOM 1566 C CA . ASN A 1 203 ? 11.209 -2.104 12.948 1.00 90.62 203 ASN A CA 1
ATOM 1567 C C . ASN A 1 203 ? 12.223 -1.148 12.295 1.00 90.62 203 ASN A C 1
ATOM 1569 O O . ASN A 1 203 ? 12.315 0.006 12.723 1.00 90.62 203 ASN A O 1
ATOM 1573 N N . THR A 1 204 ? 12.984 -1.602 11.300 1.00 89.19 204 THR A N 1
ATOM 1574 C CA . THR A 1 204 ? 14.016 -0.802 10.627 1.00 89.19 204 THR A CA 1
ATOM 1575 C C . THR A 1 204 ? 13.491 -0.088 9.387 1.00 89.19 204 THR A C 1
ATOM 1577 O O . THR A 1 204 ? 14.089 0.897 8.960 1.00 89.19 204 THR A O 1
ATOM 1580 N N . LEU A 1 205 ? 12.376 -0.567 8.815 1.00 93.44 205 LEU A N 1
ATOM 1581 C CA . LEU A 1 205 ? 11.814 -0.096 7.542 1.00 93.44 205 LEU A CA 1
ATOM 1582 C C . LEU A 1 205 ? 12.807 -0.107 6.364 1.00 93.44 205 LEU A C 1
ATOM 1584 O O . LEU A 1 205 ? 12.546 0.540 5.351 1.00 93.44 205 LEU A O 1
ATOM 1588 N N . SER A 1 206 ? 13.935 -0.811 6.487 1.00 93.25 206 SER A N 1
ATOM 1589 C CA . SER A 1 206 ? 14.930 -0.957 5.422 1.00 93.25 206 SER A CA 1
ATOM 1590 C C . SER A 1 206 ? 14.894 -2.333 4.774 1.00 93.25 206 SER A C 1
ATOM 1592 O O . SER A 1 206 ? 15.273 -2.451 3.615 1.00 93.25 206 SER A O 1
ATOM 1594 N N . HIS A 1 207 ? 14.394 -3.344 5.483 1.00 93.12 207 HIS A N 1
ATOM 1595 C CA . HIS A 1 207 ? 14.280 -4.707 4.981 1.00 93.12 207 HIS A CA 1
ATOM 1596 C C . HIS A 1 207 ? 12.869 -5.239 5.223 1.00 93.12 207 HIS A C 1
ATOM 1598 O O . HIS A 1 207 ? 12.198 -4.897 6.204 1.00 93.12 207 HIS A O 1
ATOM 1604 N N . GLY A 1 208 ? 12.429 -6.107 4.324 1.00 95.00 208 GLY A N 1
ATOM 1605 C CA . GLY A 1 208 ? 11.178 -6.832 4.450 1.00 95.00 208 GLY A CA 1
ATOM 1606 C C . GLY A 1 208 ? 11.294 -8.244 3.901 1.00 95.00 208 GLY A C 1
ATOM 1607 O O . GLY A 1 208 ? 12.321 -8.650 3.354 1.00 95.00 208 GLY A O 1
ATOM 1608 N N . SER A 1 209 ? 10.221 -9.009 4.051 1.00 95.69 209 SER A N 1
ATOM 1609 C CA . SER A 1 209 ? 10.087 -10.301 3.390 1.00 95.69 209 SER A CA 1
ATOM 1610 C C . SER A 1 209 ? 8.675 -10.539 2.868 1.00 95.69 209 SER A C 1
ATOM 1612 O O . SER A 1 209 ? 7.692 -10.021 3.403 1.00 95.69 209 SER A O 1
ATOM 1614 N N . THR A 1 210 ? 8.583 -11.295 1.779 1.00 96.44 210 THR A N 1
ATOM 1615 C CA . THR A 1 210 ? 7.325 -11.733 1.165 1.00 96.44 210 THR A CA 1
ATOM 1616 C C . THR A 1 210 ? 7.333 -13.247 1.016 1.00 96.44 210 THR A C 1
ATOM 1618 O O . THR A 1 210 ? 8.388 -13.869 0.897 1.00 96.44 210 THR A O 1
ATOM 1621 N N . ALA A 1 211 ? 6.163 -13.868 1.051 1.00 95.44 211 ALA A N 1
ATOM 1622 C CA . ALA A 1 211 ? 6.022 -15.309 0.909 1.00 95.44 211 ALA A CA 1
ATOM 1623 C C . ALA A 1 211 ? 4.653 -15.660 0.329 1.00 95.44 211 ALA A C 1
ATOM 1625 O O . ALA A 1 211 ? 3.736 -14.833 0.323 1.00 95.44 211 ALA A O 1
ATOM 1626 N N . LYS A 1 212 ? 4.492 -16.922 -0.088 1.00 94.75 212 LYS A N 1
ATOM 1627 C CA . LYS A 1 212 ? 3.172 -17.454 -0.438 1.00 94.75 212 LYS A CA 1
ATOM 1628 C C . LYS A 1 212 ? 2.217 -17.307 0.751 1.00 94.75 212 LYS A C 1
ATOM 1630 O O . LYS A 1 212 ? 2.532 -17.721 1.873 1.00 94.75 212 LYS A O 1
ATOM 1635 N N . CYS A 1 213 ? 1.048 -16.728 0.503 1.00 95.31 213 CYS A N 1
ATOM 1636 C CA . CYS A 1 213 ? 0.097 -16.362 1.547 1.00 95.31 213 CYS A CA 1
ATOM 1637 C C . CYS A 1 213 ? -1.292 -16.932 1.256 1.00 95.31 213 CYS A C 1
ATOM 1639 O O . CYS A 1 213 ? -1.877 -16.639 0.218 1.00 95.31 213 CYS A O 1
ATOM 1641 N N . ALA A 1 214 ? -1.848 -17.708 2.192 1.00 96.38 214 ALA A N 1
ATOM 1642 C CA . ALA A 1 214 ? -3.178 -18.294 2.035 1.00 96.38 214 ALA A CA 1
ATOM 1643 C C . ALA A 1 214 ? -4.300 -17.250 2.138 1.00 96.38 214 ALA A C 1
ATOM 1645 O O . ALA A 1 214 ? -5.332 -17.418 1.509 1.00 96.38 214 ALA A O 1
ATOM 1646 N N . THR A 1 215 ? -4.114 -16.162 2.901 1.00 97.88 215 THR A N 1
ATOM 1647 C CA . THR A 1 215 ? -5.133 -15.099 3.036 1.00 97.88 215 THR A CA 1
ATOM 1648 C C . THR A 1 215 ? -5.482 -14.439 1.700 1.00 97.88 215 THR A C 1
ATOM 1650 O O . THR A 1 215 ? -6.640 -14.095 1.490 1.00 97.88 215 THR A O 1
ATOM 1653 N N . PHE A 1 216 ? -4.500 -14.260 0.811 1.00 98.00 216 PHE A N 1
ATOM 1654 C CA . PHE A 1 216 ? -4.673 -13.556 -0.468 1.00 98.00 216 PHE A CA 1
ATOM 1655 C C . PHE A 1 216 ? -4.402 -14.432 -1.697 1.00 98.00 216 PHE A C 1
ATOM 1657 O O . PHE A 1 216 ? -4.526 -13.967 -2.823 1.00 98.00 216 PHE A O 1
ATOM 1664 N N . GLY A 1 217 ? -3.963 -15.680 -1.506 1.00 95.00 217 GLY A N 1
ATOM 1665 C CA . GLY A 1 217 ? -3.501 -16.531 -2.604 1.00 95.00 217 GLY A CA 1
ATOM 1666 C C . GLY A 1 217 ? -2.279 -15.965 -3.337 1.00 95.00 217 GLY A C 1
ATOM 1667 O O . GLY A 1 217 ? -1.989 -16.384 -4.453 1.00 95.00 217 GLY A O 1
ATOM 1668 N N . SER A 1 218 ? -1.568 -15.002 -2.740 1.00 94.81 218 SER A N 1
ATOM 1669 C CA . SER A 1 218 ? -0.479 -14.298 -3.411 1.00 94.8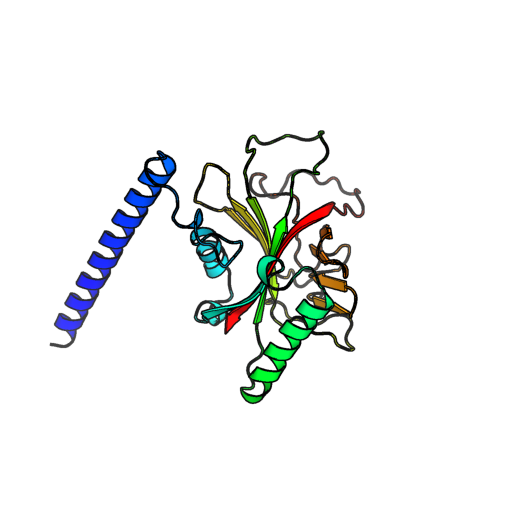1 218 SER A CA 1
ATOM 1670 C C . SER A 1 218 ? 0.806 -15.137 -3.433 1.00 94.81 218 SER A C 1
ATOM 1672 O O . SER A 1 218 ? 1.095 -15.826 -2.445 1.00 94.81 218 SER A O 1
ATOM 1674 N N . PRO A 1 219 ? 1.629 -15.032 -4.490 1.00 93.62 219 PRO A N 1
ATOM 1675 C CA . PRO A 1 219 ? 3.023 -15.467 -4.463 1.00 93.62 219 PRO A CA 1
ATOM 1676 C C . PRO A 1 219 ? 3.875 -14.501 -3.607 1.00 93.62 219 PRO A C 1
ATOM 1678 O O . PRO A 1 219 ? 3.354 -13.494 -3.111 1.00 93.62 219 PRO A O 1
ATOM 1681 N N . PRO A 1 220 ? 5.181 -14.775 -3.409 1.00 93.69 220 PRO A N 1
ATOM 1682 C CA . PRO A 1 220 ? 6.116 -13.774 -2.899 1.00 93.69 220 PRO A CA 1
ATOM 1683 C C . PRO A 1 220 ? 6.100 -12.509 -3.776 1.00 93.69 220 PRO A C 1
ATOM 1685 O O . PRO A 1 220 ? 6.501 -12.537 -4.937 1.00 93.69 220 PRO A O 1
ATOM 1688 N N . LEU A 1 221 ? 5.615 -11.389 -3.231 1.00 94.81 221 LEU A N 1
ATOM 1689 C CA . LEU A 1 221 ? 5.359 -10.167 -4.002 1.00 94.81 221 LEU A CA 1
ATOM 1690 C C . LEU A 1 221 ? 6.633 -9.461 -4.485 1.00 94.81 221 LEU A C 1
ATOM 1692 O O . LEU A 1 221 ? 6.561 -8.672 -5.424 1.00 94.81 221 LEU A O 1
ATOM 1696 N N . SER A 1 222 ? 7.796 -9.726 -3.886 1.00 91.69 222 SER A N 1
ATOM 1697 C CA . SER A 1 222 ? 9.064 -9.147 -4.352 1.00 91.69 222 SER A CA 1
ATOM 1698 C C . SER A 1 222 ? 9.567 -9.758 -5.670 1.00 91.69 222 SER A C 1
ATOM 1700 O O . SER A 1 222 ? 10.532 -9.256 -6.235 1.00 91.69 222 SER A O 1
ATOM 1702 N N . LEU A 1 223 ? 8.903 -10.800 -6.189 1.00 88.00 223 LEU A N 1
ATOM 1703 C CA . LEU A 1 223 ? 9.179 -11.404 -7.494 1.00 88.00 223 LEU A CA 1
ATOM 1704 C C . LEU A 1 223 ? 8.025 -11.112 -8.462 1.00 88.00 223 LEU A C 1
ATOM 1706 O O . LEU A 1 223 ? 6.916 -11.626 -8.293 1.00 88.00 223 LEU A O 1
ATOM 1710 N N . TRP A 1 224 ? 8.270 -10.282 -9.478 1.00 85.56 224 TRP A N 1
ATOM 1711 C CA . TRP A 1 224 ? 7.252 -9.936 -10.477 1.00 85.56 224 TRP A CA 1
ATOM 1712 C C . TRP A 1 224 ? 6.690 -11.186 -11.171 1.00 85.56 224 TRP A C 1
ATOM 1714 O O . TRP A 1 224 ? 7.448 -12.025 -11.649 1.00 85.56 224 TRP A O 1
ATOM 1724 N N . SER A 1 225 ? 5.358 -11.306 -11.228 1.00 72.44 225 SER A N 1
ATOM 1725 C CA . SER A 1 225 ? 4.657 -12.498 -11.744 1.00 72.44 225 SER A CA 1
ATOM 1726 C C . SER A 1 225 ? 3.927 -12.271 -13.085 1.00 72.44 225 SER A C 1
ATOM 1728 O O . SER A 1 225 ? 3.197 -13.146 -13.535 1.00 72.44 225 SER A O 1
ATOM 1730 N N . GLY A 1 226 ? 4.097 -11.114 -13.736 1.00 60.34 226 GLY A N 1
ATOM 1731 C CA . GLY A 1 226 ? 3.193 -10.639 -14.798 1.00 60.34 226 GLY A CA 1
ATOM 1732 C C . GLY A 1 226 ? 3.304 -11.257 -16.198 1.00 60.34 226 GLY A C 1
ATOM 1733 O O . GLY A 1 226 ? 2.533 -10.847 -17.056 1.00 60.34 226 GLY A O 1
ATOM 1734 N N . ASP A 1 227 ? 4.196 -12.224 -16.445 1.00 50.94 227 ASP A N 1
ATOM 1735 C CA . ASP A 1 227 ? 4.365 -12.858 -17.775 1.00 50.94 227 ASP A CA 1
ATOM 1736 C C . ASP A 1 227 ? 4.153 -14.381 -17.790 1.00 50.94 227 ASP A C 1
ATOM 1738 O O . ASP A 1 227 ? 4.217 -15.032 -18.839 1.00 50.94 227 ASP A O 1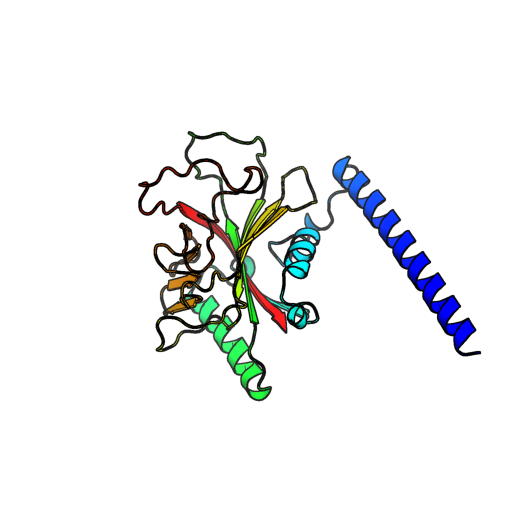
ATOM 1742 N N . THR A 1 228 ? 3.858 -14.992 -16.645 1.00 41.44 228 THR A N 1
ATOM 1743 C CA . THR A 1 228 ? 3.446 -16.391 -16.596 1.00 41.44 228 THR A CA 1
ATOM 1744 C C . THR A 1 228 ? 1.934 -16.444 -16.462 1.00 41.44 228 THR A C 1
ATOM 1746 O O . THR A 1 228 ? 1.359 -16.010 -15.469 1.00 41.44 228 THR A O 1
ATOM 1749 N N . SER A 1 229 ? 1.269 -17.027 -17.469 1.00 37.88 229 SER A N 1
ATOM 1750 C CA . SER A 1 229 ? -0.006 -17.714 -17.256 1.00 37.88 229 SER A CA 1
ATOM 1751 C C . SER A 1 229 ? 0.066 -18.394 -15.892 1.00 37.88 229 SER A C 1
ATOM 1753 O O . SER A 1 229 ? 1.029 -19.126 -15.651 1.00 37.88 229 SER A O 1
ATOM 1755 N N . CYS A 1 230 ? -0.901 -18.110 -15.026 1.00 42.47 230 CYS A N 1
ATOM 1756 C CA . CYS A 1 230 ? -1.015 -18.465 -13.607 1.00 42.47 230 CYS A CA 1
ATOM 1757 C C . CYS A 1 230 ? -0.859 -19.963 -13.248 1.00 42.47 230 CYS A C 1
ATOM 1759 O O . CYS A 1 230 ? -1.095 -20.364 -12.115 1.00 42.47 230 CYS A O 1
ATOM 1761 N N . GLU A 1 231 ? -0.390 -20.787 -14.176 1.00 38.19 231 GLU A N 1
ATOM 1762 C CA . GLU A 1 231 ? -0.084 -22.198 -14.044 1.00 38.19 231 GLU A CA 1
ATOM 1763 C C . GLU A 1 231 ? 1.239 -22.499 -14.763 1.00 38.19 231 GLU A C 1
ATOM 1765 O O . GLU A 1 231 ? 1.270 -22.967 -15.900 1.00 38.19 231 GLU A O 1
ATOM 1770 N N . ARG A 1 232 ? 2.374 -22.242 -14.113 1.00 35.50 232 ARG A N 1
ATOM 1771 C CA . ARG A 1 232 ? 3.586 -23.025 -14.383 1.00 35.50 232 ARG A CA 1
ATOM 1772 C C . ARG A 1 232 ? 4.195 -23.464 -13.066 1.00 35.50 232 ARG A C 1
ATOM 1774 O O . ARG A 1 232 ? 4.940 -22.728 -12.437 1.00 35.50 232 ARG A O 1
ATOM 1781 N N . VAL A 1 233 ? 3.796 -24.680 -12.692 1.00 38.88 233 VAL A N 1
ATOM 1782 C CA . VAL A 1 233 ? 4.587 -25.672 -11.959 1.00 38.88 233 VAL A CA 1
ATOM 1783 C C . VAL A 1 233 ? 5.347 -25.088 -10.766 1.00 38.88 233 VAL A C 1
ATOM 1785 O O . VAL A 1 233 ? 6.565 -24.963 -10.776 1.00 38.88 233 VAL A O 1
ATOM 1788 N N . LEU A 1 234 ? 4.613 -24.759 -9.704 1.00 43.28 234 LEU A N 1
ATOM 1789 C CA . LEU A 1 234 ? 5.162 -25.025 -8.382 1.00 43.28 234 LEU A CA 1
ATOM 1790 C C . LEU A 1 234 ? 4.805 -26.475 -8.104 1.00 43.28 234 LEU A C 1
ATOM 1792 O O . LEU A 1 234 ? 3.656 -26.764 -7.766 1.00 43.28 234 LEU A O 1
ATOM 1796 N N . ASP A 1 235 ? 5.768 -27.364 -8.338 1.00 36.22 235 ASP A N 1
ATOM 1797 C CA . ASP A 1 235 ? 5.722 -28.721 -7.815 1.00 36.22 235 ASP A CA 1
ATOM 1798 C C . ASP A 1 235 ? 5.212 -28.669 -6.367 1.00 36.22 235 ASP A C 1
ATOM 1800 O O . ASP A 1 235 ? 5.634 -27.833 -5.553 1.00 36.22 235 ASP A O 1
ATOM 1804 N N . GLU A 1 236 ? 4.241 -29.529 -6.063 1.00 45.59 236 GLU A N 1
ATOM 1805 C CA . GLU A 1 236 ? 3.900 -29.826 -4.680 1.00 45.59 236 GLU A CA 1
ATOM 1806 C C . GLU A 1 236 ? 5.205 -30.205 -3.954 1.00 45.59 236 GLU A C 1
ATOM 1808 O O . GLU A 1 236 ? 5.969 -31.010 -4.471 1.00 45.59 236 GLU A O 1
ATOM 1813 N N . GLU A 1 237 ? 5.458 -29.608 -2.780 1.00 40.62 237 GLU A N 1
ATOM 1814 C CA . GLU A 1 237 ? 6.624 -29.838 -1.891 1.00 40.62 237 GLU A CA 1
ATOM 1815 C C . GLU A 1 237 ? 7.822 -28.857 -1.911 1.00 40.62 237 GLU A C 1
ATOM 1817 O O . GLU A 1 237 ? 8.893 -29.203 -1.416 1.00 40.62 237 GLU A O 1
ATOM 1822 N N . ALA A 1 238 ? 7.670 -27.584 -2.298 1.00 46.00 238 ALA A N 1
ATOM 1823 C CA . ALA A 1 238 ? 8.584 -26.537 -1.796 1.00 46.00 238 ALA A CA 1
ATOM 1824 C C . ALA A 1 238 ? 7.964 -25.796 -0.587 1.00 46.00 238 ALA A C 1
ATOM 1826 O O . ALA A 1 238 ? 7.259 -24.796 -0.765 1.00 46.00 238 ALA A O 1
ATOM 1827 N N . PRO A 1 239 ? 8.163 -26.262 0.664 1.00 49.81 239 PRO A N 1
ATOM 1828 C CA . PRO A 1 239 ? 7.635 -25.574 1.834 1.00 49.81 239 PRO A CA 1
ATOM 1829 C C . PRO A 1 239 ? 8.339 -24.225 2.028 1.00 49.81 239 PRO A C 1
ATOM 1831 O O . PRO A 1 239 ? 9.544 -24.157 2.241 1.00 49.81 239 PRO A O 1
ATOM 1834 N N . GLY A 1 240 ? 7.558 -23.143 2.031 1.00 66.19 240 GLY A N 1
ATOM 1835 C CA . GLY A 1 240 ? 7.939 -21.898 2.699 1.00 66.19 240 GLY A CA 1
ATOM 1836 C C . GLY A 1 240 ? 9.014 -21.049 2.021 1.00 66.19 240 GLY A C 1
ATOM 1837 O O . GLY A 1 240 ? 9.832 -20.476 2.734 1.00 66.19 240 GLY A O 1
ATOM 1838 N N . LEU A 1 241 ? 9.008 -20.911 0.688 1.00 81.06 241 LEU A N 1
ATOM 1839 C CA . LEU A 1 241 ? 9.840 -19.897 0.029 1.00 81.06 241 LEU A CA 1
ATOM 1840 C C . LEU A 1 241 ? 9.485 -18.500 0.574 1.00 81.06 241 LEU A C 1
ATOM 1842 O O . LEU A 1 241 ? 8.386 -17.984 0.348 1.00 81.06 241 LEU A O 1
ATOM 1846 N N . VAL A 1 242 ? 10.427 -17.920 1.318 1.00 89.81 242 VAL A N 1
ATOM 1847 C CA . VAL A 1 242 ? 10.384 -16.550 1.835 1.00 89.81 242 VAL A CA 1
ATOM 1848 C C . VAL A 1 242 ? 11.435 -15.749 1.077 1.00 89.81 242 VAL A C 1
ATOM 1850 O O . VAL A 1 242 ? 12.622 -16.066 1.133 1.00 89.81 242 VAL A O 1
ATOM 1853 N N . CYS A 1 243 ? 11.000 -14.708 0.379 1.00 91.31 243 CYS A N 1
ATOM 1854 C CA . CYS A 1 243 ? 11.860 -13.814 -0.380 1.00 91.31 243 CYS A CA 1
ATOM 1855 C C . CYS A 1 243 ? 12.084 -12.537 0.429 1.00 91.31 243 CYS A C 1
ATOM 1857 O O . CYS A 1 243 ? 11.155 -11.751 0.628 1.00 91.31 243 CYS A O 1
ATOM 1859 N N . SER A 1 244 ? 13.309 -12.341 0.911 1.00 92.75 244 SER A N 1
ATOM 1860 C CA . SER A 1 244 ? 13.729 -11.072 1.509 1.00 92.75 244 SER A CA 1
ATOM 1861 C C . SER A 1 244 ? 13.957 -10.020 0.429 1.00 92.75 244 SER A C 1
ATOM 1863 O O . SER A 1 244 ? 14.303 -10.358 -0.703 1.00 92.75 244 SER A O 1
ATOM 1865 N N . PHE A 1 245 ? 13.769 -8.756 0.783 1.00 92.31 245 PHE A N 1
ATOM 1866 C CA . PHE A 1 245 ? 13.998 -7.632 -0.114 1.00 92.31 245 PHE A CA 1
ATOM 1867 C C . PHE A 1 245 ? 14.383 -6.374 0.665 1.00 92.31 245 PHE A C 1
ATOM 1869 O O . PHE A 1 245 ? 13.986 -6.204 1.824 1.00 92.31 245 PHE A O 1
ATOM 1876 N N . ASP A 1 246 ? 15.111 -5.483 -0.003 1.00 94.19 246 ASP A N 1
ATOM 1877 C CA . ASP A 1 246 ? 15.480 -4.181 0.540 1.00 94.19 246 ASP A CA 1
ATOM 1878 C C . ASP A 1 246 ? 14.456 -3.126 0.115 1.00 94.19 246 ASP A C 1
ATOM 1880 O O . ASP A 1 246 ? 13.908 -3.149 -0.992 1.00 94.19 246 ASP A O 1
ATOM 1884 N N . ILE A 1 247 ? 14.179 -2.188 1.015 1.00 95.06 247 ILE A N 1
ATOM 1885 C CA . ILE A 1 247 ? 13.182 -1.138 0.825 1.00 95.06 247 ILE A CA 1
ATOM 1886 C C . ILE A 1 247 ? 13.911 0.149 0.469 1.00 95.06 247 ILE A C 1
ATOM 1888 O O . ILE A 1 247 ? 14.578 0.754 1.311 1.00 95.06 247 ILE A O 1
ATOM 1892 N N . ARG A 1 248 ? 13.732 0.621 -0.767 1.00 93.81 248 ARG A N 1
ATOM 1893 C CA . ARG A 1 248 ? 14.276 1.915 -1.191 1.00 93.81 248 ARG A CA 1
ATOM 1894 C C . ARG A 1 248 ? 13.459 3.070 -0.632 1.00 93.81 248 ARG A C 1
ATOM 1896 O O . ARG A 1 248 ? 13.999 4.085 -0.195 1.00 93.81 248 ARG A O 1
ATOM 1903 N N . THR A 1 249 ? 12.137 2.960 -0.677 1.00 95.12 249 THR A N 1
ATOM 1904 C CA . THR A 1 249 ? 11.229 3.954 -0.100 1.00 95.12 249 THR A CA 1
ATOM 1905 C C . THR A 1 249 ? 9.930 3.284 0.314 1.00 95.12 249 THR A C 1
ATOM 1907 O O . THR A 1 249 ? 9.395 2.470 -0.431 1.00 95.12 249 THR A O 1
ATOM 1910 N N . LEU A 1 250 ? 9.409 3.660 1.482 1.00 97.31 250 LEU A N 1
ATOM 1911 C CA . LEU A 1 250 ? 8.090 3.254 1.959 1.00 97.31 250 LEU A CA 1
ATOM 1912 C C . LEU A 1 250 ? 7.206 4.482 2.117 1.00 97.31 250 LEU A C 1
ATOM 1914 O O . LEU A 1 250 ? 7.649 5.484 2.682 1.00 97.31 250 LEU A O 1
ATOM 1918 N N . GLU A 1 251 ? 5.955 4.375 1.679 1.00 97.88 251 GLU A N 1
ATOM 1919 C CA . GLU A 1 251 ? 4.928 5.402 1.825 1.00 97.88 251 GLU A CA 1
ATOM 1920 C C . GLU A 1 251 ? 3.650 4.842 2.444 1.00 97.88 251 GLU A C 1
ATOM 1922 O O . GLU A 1 251 ? 3.257 3.701 2.195 1.00 97.88 251 GLU A O 1
ATOM 1927 N N . VAL A 1 252 ? 2.984 5.676 3.240 1.00 98.12 252 VAL A N 1
ATOM 1928 C CA . VAL A 1 252 ? 1.636 5.420 3.744 1.00 98.12 252 VAL A CA 1
ATOM 1929 C C . VAL A 1 252 ? 0.737 6.554 3.283 1.00 98.12 252 VAL A C 1
ATOM 1931 O O . VAL A 1 252 ? 0.947 7.723 3.625 1.00 98.12 252 VAL A O 1
ATOM 1934 N N . ILE A 1 253 ? -0.272 6.188 2.506 1.00 97.12 253 ILE A N 1
ATOM 1935 C CA . ILE A 1 253 ? -1.294 7.081 1.975 1.00 97.12 253 ILE A CA 1
ATOM 1936 C C . ILE A 1 253 ? -2.603 6.782 2.688 1.00 97.12 253 ILE A C 1
ATOM 1938 O O . ILE A 1 253 ? -2.938 5.631 2.942 1.00 97.12 253 ILE A O 1
ATOM 1942 N N . VAL A 1 254 ? -3.360 7.820 2.995 1.00 95.81 254 VAL A N 1
ATOM 1943 C CA . VAL A 1 254 ? -4.720 7.725 3.514 1.00 95.81 254 VAL A CA 1
ATOM 1944 C C . VAL A 1 254 ? -5.698 7.986 2.378 1.00 95.81 254 VAL A C 1
ATOM 1946 O O . VAL A 1 254 ? -5.469 8.884 1.567 1.00 95.81 254 VAL A O 1
ATOM 1949 N N . VAL A 1 255 ? -6.762 7.186 2.323 1.00 92.69 255 VAL A N 1
ATOM 1950 C CA . VAL A 1 255 ? -7.845 7.311 1.339 1.00 92.69 255 VAL A CA 1
ATOM 1951 C C . VAL A 1 255 ? -9.093 7.768 2.089 1.00 92.69 255 VAL A C 1
ATOM 1953 O O . VAL A 1 255 ? -9.658 7.001 2.876 1.00 92.69 255 VAL A O 1
ATOM 1956 N N . GLU A 1 256 ? -9.463 9.034 1.898 1.00 80.75 256 GLU A N 1
ATOM 1957 C CA . GLU A 1 256 ? -10.527 9.742 2.636 1.00 80.75 256 GLU A CA 1
ATOM 1958 C C . GLU A 1 256 ? -11.554 10.387 1.728 1.00 80.75 256 GLU A C 1
ATOM 1960 O O . GLU A 1 256 ? -11.123 11.086 0.804 1.00 80.75 256 GLU A O 1
#

Sequence (256 aa):
DLSAFRAEALYTTQKLVQELSEREKNWEEAVINGLLMPPDCESSVSIISFMGRRVLHEELPVLWQFSPWKLIYSTRFHGSSYSNMLATCQREVSSKRSEGKKTKMILLMEVDNSTASPGEHRGVDDGARLVIGACLSDPIATGSVRFYGGSTTFVFQLHTPSMSIHPQICVYHATGDNEKYISCTPQRLAIGGGGGCSIFLDNTLSHGSTAKCATFGSPPLSLWSGDTSCERVLDEEAPGLVCSFDIRTLEVIVVE

pLDDT: mean 83.89, std 17.35, range [35.5, 98.75]

Foldseek 3Di:
DVVVVVVVVVVVVVVVVVVVVVVVVVVQVCLLVVVDPQPCPPDDPDPADPLRCVVVLVVADPVLNPFDKAWQDKCVVQNQFLLSVQVSLVVVCVVCVVVVDFWKKKKKFWFDPVPPDPDDDPPDAPAKIKMKIKTFQHTQHADPDQADGDQSIKIKIWIDGRSHPNIDMDIFTFPPPDRRAWGHHSFKTFGAADQWTCWIDGRRNFKIKGAQHNRRNDHNRSDDDPPDDPDDDPDPDPGIDIDMTTTPMMIMMIRD

Mean predicted aligned error: 10.03 Å

InterPro domains:
  IPR006571 TLDc domain [PF07534] (49-252)
  IPR006571 TLDc domain [PS51886] (46-227)
  IPR006571 TLDc domain [SM00584] (45-256)